Protein AF-A0A931T1Q5-F1 (afdb_monomer)

Sequence (293 aa):
MGKSSLALVLEALCGKGAAGKRIPAEIFAADTSVQEAFLDAYVAGDGHEYAGGKLSVTTVSHDLAYGVALLILRLGHLPSIYVTSVGAEGEIQGRAVRRHPEQFSVVWYRDLRSWQKFREVENHFLIPVKSVASEPFEGDVYNLEVEEEHSFVAGFCAVKNCQNALTSQALRDPAMGVPPQQIGPHEIVNLALHNRARVLTSTYNEPLITSEWAVEVFKEGRARGLVCSYVSNGNATAEVLDYIRPYVDLYKVDLKSFDDKHYRQLGGVLKAILEGIRMIHARGFWLEVVTLV

Radius of gyration: 29.28 Å; Cα contacts (8 Å, |Δi|>4): 396; chains: 1; bounding box: 70×50×85 Å

Secondary structure (DSSP, 8-state):
--HHHHHHHHHHHH-STTTT----HHHHHS-HHHHHHHHHHHHHHHEEEETTTEEEEEES-HHHHHHHHHHHHHTT---EEEEEE--SEEEETTEEEE--SEEEEEEEESS--SS-SSEEETTEEE------------S-------SSS-EEEETTEEEE--TTHHHHHTTT-TTSSPPPPP--HHHHHHHHHHTT--EEEE-SS-GGGGHHHHHHHHHHHHHTT-EEEEEE-S---HHHHHHHTTT--EEEEEE--S-HHHHHHTT--HHHHHHHHHHHHHTT-EEEEEE--

Nearest PDB structures (foldseek):
  3can-assembly1_A-2  TM=8.680E-01  e=3.180E-03  Phocaeicola vulgatus ATCC 8482
  3tyd-assembly2_B-3  TM=4.368E-01  e=1.189E-01  Bacillus anthracis str. A2012
  5ud0-assembly1_B  TM=4.160E-01  e=1.708E-01  Helicobacter pylori 26695
  2vws-assembly1_A  TM=5.257E-01  e=1.110E+00  Escherichia coli K-12
  3qz6-assembly1_A  TM=5.035E-01  e=1.413E+00  Desulfitobacterium hafniense DCB-2

Solvent-accessible surface area (backbone atoms only — not comparable to full-atom values): 17343 Å² total; per-residue (Å²): 133,57,78,69,55,55,51,52,51,46,37,71,51,28,35,58,68,72,57,48,26,35,65,39,71,64,49,75,72,44,57,68,72,56,40,49,52,50,52,52,53,47,38,75,73,60,34,49,77,46,93,89,52,34,39,35,38,66,41,53,10,63,56,30,46,54,39,50,39,53,52,38,44,76,72,75,32,73,58,46,80,44,81,42,83,64,43,51,58,49,72,58,96,90,37,85,42,81,47,68,39,47,38,36,36,39,35,37,46,87,62,89,63,98,75,66,86,53,44,81,47,101,95,49,75,52,68,72,82,87,75,88,87,86,77,95,83,89,79,93,84,88,82,63,89,52,82,94,79,39,54,48,74,56,95,89,36,84,42,70,42,70,89,54,48,45,76,74,27,32,90,78,35,92,88,36,61,70,70,89,73,92,76,53,44,70,53,55,42,48,52,35,57,74,71,66,53,61,67,49,72,43,53,82,65,68,34,74,83,49,43,72,61,50,47,54,32,27,55,58,26,43,78,72,72,35,44,24,31,40,39,31,64,27,81,56,55,71,67,61,52,62,68,45,48,91,51,41,51,38,36,36,28,50,48,76,63,95,45,51,72,62,30,45,76,75,75,45,53,46,69,52,26,57,48,20,50,50,56,46,50,75,68,66,39,51,69,45,79,49,68,77,122

pLDDT: mean 90.57, std 8.8, range [54.31, 98.31]

Mean predicted aligned error: 11.01 Å

Structure (mmCIF, N/CA/C/O backbone):
data_AF-A0A931T1Q5-F1
#
_entry.id   AF-A0A931T1Q5-F1
#
loop_
_atom_site.group_PDB
_atom_site.id
_atom_site.type_symbol
_atom_site.label_atom_id
_atom_site.label_alt_id
_atom_site.label_comp_id
_atom_site.label_asym_id
_atom_site.label_entity_id
_atom_site.label_seq_id
_atom_site.pdbx_PDB_ins_code
_atom_site.Cartn_x
_atom_site.Cartn_y
_atom_site.Cartn_z
_atom_site.occupancy
_atom_site.B_iso_or_equiv
_atom_site.auth_seq_id
_atom_site.auth_comp_id
_atom_site.auth_asym_id
_atom_site.auth_atom_id
_atom_site.pdbx_PDB_model_num
ATOM 1 N N . MET A 1 1 ? 4.369 10.840 -48.350 1.00 54.50 1 MET A N 1
ATOM 2 C CA . MET A 1 1 ? 5.191 11.207 -47.175 1.00 54.50 1 MET A CA 1
ATOM 3 C C . MET A 1 1 ? 6.660 11.086 -47.556 1.00 54.50 1 MET A C 1
ATOM 5 O O . MET A 1 1 ? 7.036 10.049 -48.084 1.00 54.50 1 MET A O 1
ATOM 9 N N . GLY A 1 2 ? 7.473 12.132 -47.376 1.00 67.12 2 GLY A N 1
ATOM 10 C CA . GLY A 1 2 ? 8.922 12.039 -47.613 1.00 67.12 2 GLY A CA 1
ATOM 11 C C . GLY A 1 2 ? 9.627 11.289 -46.475 1.00 67.12 2 GLY A C 1
ATOM 12 O O . GLY A 1 2 ? 9.092 11.221 -45.370 1.00 67.12 2 GLY A O 1
ATOM 13 N N . LYS A 1 3 ? 10.837 10.759 -46.717 1.00 64.31 3 LYS A N 1
ATOM 14 C CA . LYS A 1 3 ? 11.654 10.054 -45.700 1.00 64.31 3 LYS A CA 1
ATOM 15 C C . LYS A 1 3 ? 11.838 10.876 -44.410 1.00 64.31 3 LYS A C 1
ATOM 17 O O . LYS A 1 3 ? 11.853 10.313 -43.321 1.00 64.31 3 LYS A O 1
ATOM 22 N N . SER A 1 4 ? 11.890 12.203 -44.528 1.00 74.81 4 SER A N 1
ATOM 23 C CA . SER A 1 4 ? 12.006 13.135 -43.401 1.00 74.81 4 SER A CA 1
ATOM 24 C C . SER A 1 4 ? 10.754 13.184 -42.517 1.00 74.81 4 SER A C 1
ATOM 26 O O . SER A 1 4 ? 10.871 13.355 -41.311 1.00 74.81 4 SER A O 1
ATOM 28 N N . SER A 1 5 ? 9.556 12.992 -43.080 1.00 84.12 5 SER A N 1
ATOM 29 C CA . SER A 1 5 ? 8.302 13.036 -42.314 1.00 84.12 5 SER A CA 1
ATOM 30 C C . SER A 1 5 ? 8.130 11.801 -41.428 1.00 84.12 5 SER A C 1
ATOM 32 O O . SER A 1 5 ? 7.698 11.931 -40.290 1.00 84.12 5 SER A O 1
ATOM 34 N N . LEU A 1 6 ? 8.511 10.614 -41.918 1.00 88.38 6 LEU A N 1
ATOM 35 C CA . LEU A 1 6 ? 8.449 9.382 -41.123 1.00 88.38 6 LEU A CA 1
ATOM 36 C C . LEU A 1 6 ? 9.442 9.413 -39.956 1.00 88.38 6 LEU A C 1
ATOM 38 O O . LEU A 1 6 ? 9.095 9.014 -38.850 1.00 88.38 6 LEU A O 1
ATOM 42 N N . ALA A 1 7 ? 10.656 9.923 -40.185 1.00 89.19 7 ALA A N 1
ATOM 43 C CA . ALA A 1 7 ? 11.653 10.068 -39.128 1.00 89.19 7 ALA A CA 1
ATOM 44 C C . ALA A 1 7 ? 11.156 10.977 -37.991 1.00 89.19 7 ALA A C 1
ATOM 46 O O . ALA A 1 7 ? 11.315 10.624 -36.829 1.00 89.19 7 ALA A O 1
ATOM 47 N N . LEU A 1 8 ? 10.498 12.095 -38.322 1.00 93.00 8 LEU A N 1
ATOM 48 C CA . LEU A 1 8 ? 9.914 13.001 -37.326 1.00 93.00 8 LEU A CA 1
ATOM 49 C C . LEU A 1 8 ? 8.784 12.342 -36.530 1.00 93.00 8 LEU A C 1
ATOM 51 O O . LEU A 1 8 ? 8.716 12.518 -35.319 1.00 93.00 8 LEU A O 1
ATOM 55 N N . VAL A 1 9 ? 7.928 11.558 -37.190 1.00 93.94 9 VAL A N 1
ATOM 56 C CA . VAL A 1 9 ? 6.859 10.808 -36.512 1.00 93.94 9 VAL A CA 1
ATOM 57 C C . VAL A 1 9 ? 7.447 9.768 -35.558 1.00 93.94 9 VAL A C 1
ATOM 59 O O . VAL A 1 9 ? 7.044 9.706 -34.401 1.00 93.94 9 VAL A O 1
ATOM 62 N N . LEU A 1 10 ? 8.431 8.982 -36.001 1.00 93.38 10 LEU A N 1
ATOM 63 C CA . LEU A 1 10 ? 9.073 7.978 -35.149 1.00 93.38 10 LEU A CA 1
ATOM 64 C C . LEU A 1 10 ? 9.844 8.613 -33.989 1.00 93.38 10 LEU A C 1
ATOM 66 O O . LEU A 1 10 ? 9.793 8.097 -32.880 1.00 93.38 10 LEU A O 1
ATOM 70 N N . GLU A 1 11 ? 10.525 9.736 -34.212 1.00 94.69 11 GLU A N 1
ATOM 71 C CA . GLU A 1 11 ? 11.193 10.476 -33.138 1.00 94.69 11 GLU A CA 1
ATOM 72 C C . GLU A 1 11 ? 10.176 11.011 -32.119 1.00 94.69 11 GLU A C 1
ATOM 74 O O . GLU A 1 11 ? 10.385 10.889 -30.911 1.00 94.69 11 GLU A O 1
ATOM 79 N N . ALA A 1 12 ? 9.045 11.542 -32.592 1.00 94.94 12 ALA A N 1
ATOM 80 C CA . ALA A 1 12 ? 7.982 12.048 -31.732 1.00 94.94 12 ALA A CA 1
ATOM 81 C C . ALA A 1 12 ? 7.317 10.940 -30.905 1.00 94.94 12 ALA A C 1
ATOM 83 O O . ALA A 1 12 ? 7.058 11.159 -29.727 1.00 94.94 12 ALA A O 1
ATOM 84 N N . LEU A 1 13 ? 7.075 9.760 -31.482 1.00 95.75 13 LEU A N 1
ATOM 85 C CA . LEU A 1 13 ? 6.384 8.651 -30.812 1.00 95.75 13 LEU A CA 1
ATOM 86 C C . LEU A 1 13 ? 7.326 7.799 -29.956 1.00 95.75 13 LEU A C 1
ATOM 88 O O . LEU A 1 13 ? 7.052 7.533 -28.787 1.00 95.75 13 LEU A O 1
ATOM 92 N N . CYS A 1 14 ? 8.451 7.390 -30.535 1.00 96.50 14 CYS A N 1
ATOM 93 C CA . CYS A 1 14 ? 9.361 6.408 -29.953 1.00 96.50 14 CYS A CA 1
ATOM 94 C C . CYS A 1 14 ? 10.564 7.050 -29.262 1.00 96.50 14 CYS A C 1
ATOM 96 O O . CYS A 1 14 ? 11.299 6.343 -28.583 1.00 96.50 14 CYS A O 1
ATOM 98 N N . GLY A 1 15 ? 10.790 8.356 -29.426 1.00 96.19 15 GLY A N 1
ATOM 99 C CA . GLY A 1 15 ? 11.931 9.071 -28.858 1.00 96.19 15 GLY A CA 1
ATOM 100 C C . GLY A 1 15 ? 13.203 9.018 -29.705 1.00 96.19 15 GLY A C 1
ATOM 101 O O . GLY A 1 15 ? 13.247 8.436 -30.791 1.00 96.19 15 GLY A O 1
ATOM 102 N N . LYS A 1 16 ? 14.260 9.667 -29.201 1.00 94.25 16 LYS A N 1
ATOM 103 C CA . LYS A 1 16 ? 15.534 9.868 -29.908 1.00 94.25 16 LYS A CA 1
ATOM 104 C C . LYS A 1 16 ? 16.705 9.270 -29.132 1.00 94.25 16 LYS A C 1
ATOM 106 O O . LYS A 1 16 ? 16.816 9.450 -27.922 1.00 94.25 16 LYS A O 1
ATOM 111 N N . GLY A 1 17 ? 17.636 8.639 -29.850 1.00 93.56 17 GLY A N 1
ATOM 112 C CA . GLY A 1 17 ? 18.830 8.022 -29.260 1.00 93.56 17 GLY A CA 1
ATOM 113 C C . GLY A 1 17 ? 18.504 6.773 -28.435 1.00 93.56 17 GLY A C 1
ATOM 114 O O . GLY A 1 17 ? 17.352 6.505 -28.129 1.00 93.56 17 GLY A O 1
ATOM 115 N N . ALA A 1 18 ? 19.512 5.972 -28.085 1.00 92.69 18 ALA A N 1
ATOM 116 C CA . ALA A 1 18 ? 19.272 4.682 -27.429 1.00 92.69 18 ALA A CA 1
ATOM 117 C C . ALA A 1 18 ? 18.625 4.816 -26.036 1.00 92.69 18 ALA A C 1
ATOM 119 O O . ALA A 1 18 ? 17.719 4.052 -25.723 1.00 92.69 18 ALA A O 1
ATOM 120 N N . ALA A 1 19 ? 19.054 5.800 -25.236 1.00 94.56 19 ALA A N 1
ATOM 121 C CA . ALA A 1 19 ? 18.549 6.027 -23.879 1.00 94.56 19 ALA A CA 1
ATOM 122 C C . ALA A 1 19 ? 17.186 6.741 -23.834 1.00 94.56 19 ALA A C 1
ATOM 124 O O . ALA A 1 19 ? 16.478 6.619 -22.846 1.00 94.56 19 ALA A O 1
ATOM 125 N N . GLY A 1 20 ? 16.805 7.456 -24.899 1.00 96.00 20 GLY A N 1
ATOM 126 C CA . GLY A 1 20 ? 15.527 8.174 -24.981 1.00 96.00 20 GLY A CA 1
ATOM 127 C C . GLY A 1 20 ? 14.412 7.399 -25.686 1.00 96.00 20 GLY A C 1
ATOM 128 O O . GLY A 1 20 ? 13.343 7.961 -25.919 1.00 96.00 20 GLY A O 1
ATOM 129 N N . LYS A 1 21 ? 14.661 6.142 -26.084 1.00 97.19 21 LYS A N 1
ATOM 130 C CA . LYS A 1 21 ? 13.648 5.293 -26.724 1.00 97.19 21 LYS A CA 1
ATOM 131 C C . LYS A 1 21 ? 12.532 4.927 -25.746 1.00 97.19 21 LYS A C 1
ATOM 133 O O . LYS A 1 21 ? 12.808 4.720 -24.572 1.00 97.19 21 LYS A O 1
ATOM 138 N N . ARG A 1 22 ? 11.309 4.742 -26.231 1.00 98.06 22 ARG A N 1
ATOM 139 C CA . ARG A 1 22 ? 10.161 4.252 -25.450 1.00 98.06 22 ARG A CA 1
ATOM 140 C C . ARG A 1 22 ? 9.148 3.538 -26.339 1.00 98.06 22 ARG A C 1
ATOM 142 O O . ARG A 1 22 ? 9.180 3.701 -27.560 1.00 98.06 22 ARG A O 1
ATOM 149 N N . ILE A 1 23 ? 8.240 2.780 -25.726 1.00 97.56 23 ILE A N 1
ATOM 150 C CA . ILE A 1 23 ? 7.041 2.293 -26.420 1.00 97.56 23 ILE A CA 1
ATOM 151 C C . ILE A 1 23 ? 6.038 3.456 -26.535 1.00 97.56 23 ILE A C 1
ATOM 153 O O . ILE A 1 23 ? 5.775 4.108 -25.522 1.00 97.56 23 ILE A O 1
ATOM 157 N N . PRO A 1 24 ? 5.478 3.735 -27.726 1.00 97.00 24 PRO A N 1
ATOM 158 C CA . PRO A 1 24 ? 4.437 4.749 -27.888 1.00 97.00 24 PRO A CA 1
ATOM 159 C C . PRO A 1 24 ? 3.175 4.429 -27.074 1.00 97.00 24 PRO A C 1
ATOM 161 O O . PRO A 1 24 ? 2.767 3.269 -26.985 1.00 97.00 24 PRO A O 1
ATOM 164 N N . ALA A 1 25 ? 2.517 5.453 -26.526 1.00 95.62 25 ALA A N 1
ATOM 165 C CA . ALA A 1 25 ? 1.286 5.293 -25.743 1.00 95.62 25 ALA A CA 1
ATOM 166 C C . ALA A 1 25 ? 0.166 4.618 -26.559 1.00 95.62 25 ALA A C 1
ATOM 168 O O . ALA A 1 25 ? -0.624 3.834 -26.035 1.00 95.62 25 ALA A O 1
ATOM 169 N N . GLU A 1 26 ? 0.150 4.874 -27.864 1.00 95.94 26 GLU A N 1
ATOM 170 C CA . GLU A 1 26 ? -0.790 4.333 -28.837 1.00 95.94 26 GLU A CA 1
ATOM 171 C C . GLU A 1 26 ? -0.702 2.809 -28.949 1.00 95.94 26 GLU A C 1
ATOM 173 O O . GLU A 1 26 ? -1.719 2.167 -29.188 1.00 95.94 26 GLU A O 1
ATOM 178 N N . ILE A 1 27 ? 0.476 2.211 -28.725 1.00 97.75 27 ILE A N 1
ATOM 179 C CA . ILE A 1 27 ? 0.622 0.748 -28.708 1.00 97.75 27 ILE A CA 1
ATOM 180 C C . ILE A 1 27 ? -0.125 0.162 -27.514 1.00 97.75 27 ILE A C 1
ATOM 182 O O . ILE A 1 27 ? -0.833 -0.826 -27.666 1.00 97.75 27 ILE A O 1
ATOM 186 N N . PHE A 1 28 ? -0.046 0.799 -26.344 1.00 95.44 28 PHE A N 1
ATOM 187 C CA . PHE A 1 28 ? -0.840 0.376 -25.194 1.00 95.44 28 PHE A CA 1
ATOM 188 C C . PHE A 1 28 ? -2.339 0.622 -25.425 1.00 95.44 28 PHE A C 1
ATOM 190 O O . PHE A 1 28 ? -3.167 -0.110 -24.903 1.00 95.44 28 PHE A O 1
ATOM 197 N N . ALA A 1 29 ? -2.743 1.629 -26.190 1.00 95.38 29 ALA A N 1
ATOM 198 C CA . ALA A 1 29 ? -4.162 1.832 -26.492 1.00 95.38 29 ALA A CA 1
ATOM 199 C C . ALA A 1 29 ? -4.707 0.861 -27.559 1.00 95.38 29 ALA A C 1
ATOM 201 O O . ALA A 1 29 ? -5.922 0.721 -27.678 1.00 95.38 29 ALA A O 1
ATOM 202 N N . ALA A 1 30 ? -3.833 0.213 -28.333 1.00 96.81 30 ALA A N 1
ATOM 203 C CA . ALA A 1 30 ? -4.219 -0.646 -29.444 1.00 96.81 30 ALA A CA 1
ATOM 204 C C . ALA A 1 30 ? -4.746 -2.018 -28.993 1.00 96.81 30 ALA A C 1
ATOM 206 O O . ALA A 1 30 ? -4.514 -2.453 -27.864 1.00 96.81 30 ALA A O 1
ATOM 207 N N . ASP A 1 31 ? -5.414 -2.717 -29.911 1.00 97.19 31 ASP A N 1
ATOM 208 C CA . ASP A 1 31 ? -5.891 -4.084 -29.698 1.00 97.19 31 ASP A CA 1
ATOM 209 C C . ASP A 1 31 ? -4.740 -5.068 -29.444 1.00 97.19 31 ASP A C 1
ATOM 211 O O . ASP A 1 31 ? -3.611 -4.875 -29.910 1.00 97.19 31 ASP A O 1
ATOM 215 N N . THR A 1 32 ? -5.047 -6.171 -28.756 1.00 96.38 32 THR A N 1
ATOM 216 C CA . THR A 1 32 ? -4.080 -7.216 -28.382 1.00 96.38 32 THR A CA 1
ATOM 217 C C . THR A 1 32 ? -3.238 -7.691 -29.567 1.00 96.38 32 THR A C 1
ATOM 219 O O . THR A 1 32 ? -2.023 -7.785 -29.444 1.00 96.38 32 THR A O 1
ATOM 222 N N . SER A 1 33 ? -3.829 -7.877 -30.752 1.00 97.50 33 SER A N 1
ATOM 223 C CA . SER A 1 33 ? -3.085 -8.321 -31.940 1.00 97.50 33 SER A CA 1
ATOM 224 C C . SER A 1 33 ? -2.018 -7.322 -32.405 1.00 97.50 33 SER A C 1
ATOM 226 O O . SER A 1 33 ? -0.991 -7.710 -32.956 1.00 97.50 33 SER A O 1
ATOM 228 N N . VAL A 1 34 ? -2.249 -6.019 -32.206 1.00 97.94 34 VAL A N 1
ATOM 229 C CA . VAL A 1 34 ? -1.268 -4.971 -32.534 1.00 97.94 34 VAL A CA 1
ATOM 230 C C . VAL A 1 34 ? -0.163 -4.940 -31.483 1.00 97.94 34 VAL A C 1
ATOM 232 O O . VAL A 1 34 ? 1.008 -4.787 -31.830 1.00 97.94 34 VAL A O 1
ATOM 235 N N . GLN A 1 35 ? -0.523 -5.122 -30.211 1.00 97.81 35 GLN A N 1
ATOM 236 C CA . GLN A 1 35 ? 0.428 -5.234 -29.106 1.00 97.81 35 GLN A CA 1
ATOM 237 C C . GLN A 1 35 ? 1.370 -6.434 -29.290 1.00 97.81 35 GLN A C 1
ATOM 239 O O . GLN A 1 35 ? 2.587 -6.277 -29.182 1.00 97.81 35 GLN A O 1
ATOM 244 N N . GLU A 1 36 ? 0.824 -7.600 -29.640 1.00 96.56 36 GLU A N 1
ATOM 245 C CA . GLU A 1 36 ? 1.581 -8.817 -29.956 1.00 96.56 36 GLU A CA 1
ATOM 246 C C . GLU A 1 36 ? 2.510 -8.600 -31.149 1.00 96.56 36 GLU A C 1
ATOM 248 O O . GLU A 1 36 ? 3.713 -8.832 -31.041 1.00 96.56 36 GLU A O 1
ATOM 253 N N . ALA A 1 37 ? 1.987 -8.071 -32.261 1.00 97.75 37 ALA A N 1
ATOM 254 C CA . ALA A 1 37 ? 2.786 -7.808 -33.455 1.00 97.75 37 ALA A CA 1
ATOM 255 C C . ALA A 1 37 ? 3.931 -6.818 -33.185 1.00 97.75 37 ALA A C 1
ATOM 257 O O . ALA A 1 37 ? 5.035 -6.987 -33.707 1.00 97.75 37 ALA A O 1
ATOM 258 N N . PHE A 1 38 ? 3.692 -5.793 -32.360 1.00 97.50 38 PHE A N 1
ATOM 259 C CA . PHE A 1 38 ? 4.730 -4.852 -31.945 1.00 97.50 38 PHE A CA 1
ATOM 260 C C . PHE A 1 38 ? 5.815 -5.545 -31.114 1.00 97.50 38 PHE A C 1
ATOM 262 O O . PHE A 1 38 ? 7.004 -5.361 -31.387 1.00 97.50 38 PHE A O 1
ATOM 269 N N . LEU A 1 39 ? 5.422 -6.347 -30.119 1.00 96.19 39 LEU A N 1
ATOM 270 C CA . LEU A 1 39 ? 6.363 -7.067 -29.264 1.00 96.19 39 LEU A CA 1
ATOM 271 C C . LEU A 1 39 ? 7.183 -8.085 -30.068 1.00 96.19 39 LEU A C 1
ATOM 273 O O . LEU A 1 39 ? 8.404 -8.119 -29.928 1.00 96.19 39 LEU A O 1
ATOM 277 N N . ASP A 1 40 ? 6.544 -8.853 -30.950 1.00 95.31 40 ASP A N 1
ATOM 278 C CA . ASP A 1 40 ? 7.207 -9.827 -31.822 1.00 95.31 40 ASP A CA 1
ATOM 279 C C . ASP A 1 40 ? 8.198 -9.151 -32.775 1.00 95.31 40 ASP A C 1
ATOM 281 O O . ASP A 1 40 ? 9.329 -9.615 -32.927 1.00 95.31 40 ASP A O 1
ATOM 285 N N . ALA A 1 41 ? 7.822 -8.015 -33.372 1.00 96.31 41 ALA A N 1
ATOM 286 C CA . ALA A 1 41 ? 8.726 -7.239 -34.217 1.00 96.31 41 ALA A CA 1
ATOM 287 C C . ALA A 1 41 ? 9.921 -6.686 -33.424 1.00 96.31 41 ALA A C 1
ATOM 289 O O . ALA A 1 41 ? 11.049 -6.682 -33.925 1.00 96.31 41 ALA A O 1
ATOM 290 N N . TYR A 1 42 ? 9.699 -6.244 -32.182 1.00 95.75 42 TYR A N 1
ATOM 291 C CA . TYR A 1 42 ? 10.775 -5.773 -31.316 1.00 95.75 42 TYR A CA 1
ATOM 292 C C . TYR A 1 42 ? 11.737 -6.908 -30.935 1.00 95.75 42 TYR A C 1
ATOM 294 O O . TYR A 1 42 ? 12.953 -6.743 -31.046 1.00 95.75 42 TYR A O 1
ATOM 302 N N . VAL A 1 43 ? 11.208 -8.082 -30.580 1.00 95.25 43 VAL A N 1
ATOM 303 C CA . VAL A 1 43 ? 11.999 -9.291 -30.300 1.00 95.25 43 VAL A CA 1
ATOM 304 C C . VAL A 1 43 ? 12.782 -9.746 -31.529 1.00 95.25 43 VAL A C 1
ATOM 306 O O . VAL A 1 43 ? 13.958 -10.071 -31.408 1.00 95.25 43 VAL A O 1
ATOM 309 N N . ALA A 1 44 ? 12.176 -9.736 -32.716 1.00 95.31 44 ALA A N 1
ATOM 310 C CA . ALA A 1 44 ? 12.860 -10.113 -33.952 1.00 95.31 44 ALA A CA 1
ATOM 311 C C . ALA A 1 44 ? 14.011 -9.156 -34.311 1.00 95.31 44 ALA A C 1
ATOM 313 O O . ALA A 1 44 ? 14.975 -9.565 -34.957 1.00 95.31 44 ALA A O 1
ATOM 314 N N . GLY A 1 45 ? 13.906 -7.883 -33.915 1.00 93.88 45 GLY A N 1
ATOM 315 C CA . GLY A 1 45 ? 14.920 -6.867 -34.188 1.00 93.88 45 GLY A CA 1
ATOM 316 C C . GLY A 1 45 ? 16.070 -6.829 -33.180 1.00 93.88 45 GLY A C 1
ATOM 317 O O . GLY A 1 45 ? 17.223 -6.717 -33.589 1.00 93.88 45 GLY A O 1
ATOM 318 N N . ASP A 1 46 ? 15.760 -6.880 -31.883 1.00 88.81 46 ASP A N 1
ATOM 319 C CA . ASP A 1 46 ? 16.705 -6.572 -30.788 1.00 88.81 46 ASP A CA 1
ATOM 320 C C . ASP A 1 46 ? 16.676 -7.619 -29.657 1.00 88.81 46 ASP A C 1
ATOM 322 O O . ASP A 1 46 ? 17.337 -7.482 -28.624 1.00 88.81 46 ASP A O 1
ATOM 326 N N . GLY A 1 47 ? 15.860 -8.661 -29.824 1.00 92.69 47 GLY A N 1
ATOM 327 C CA . GLY A 1 47 ? 15.688 -9.734 -28.864 1.00 92.69 47 GLY A CA 1
ATOM 328 C C . GLY A 1 47 ? 16.531 -10.966 -29.160 1.00 92.69 47 GLY A C 1
ATOM 329 O O . GLY A 1 47 ? 17.124 -11.144 -30.223 1.00 92.69 47 GLY A O 1
ATOM 330 N N . HIS A 1 48 ? 16.566 -11.849 -28.174 1.00 94.56 48 HIS A N 1
ATOM 331 C CA . HIS A 1 48 ? 17.181 -13.158 -28.263 1.00 94.56 48 HIS A CA 1
ATOM 332 C C . HIS A 1 48 ? 16.251 -14.203 -27.656 1.00 94.56 48 HIS A C 1
ATOM 334 O O . HIS A 1 48 ? 15.746 -14.033 -26.543 1.00 94.56 48 HIS A O 1
ATOM 340 N N . GLU A 1 49 ? 16.053 -15.294 -28.388 1.00 92.88 49 GLU A N 1
ATOM 341 C CA . GLU A 1 49 ? 15.322 -16.463 -27.923 1.00 92.88 49 GLU A CA 1
ATOM 342 C C . GLU A 1 49 ? 16.312 -17.567 -27.549 1.00 92.88 49 GLU A C 1
ATOM 344 O O . GLU A 1 49 ? 17.088 -18.041 -28.380 1.00 92.88 49 GLU A O 1
ATOM 349 N N . TYR A 1 50 ? 16.298 -17.973 -26.281 1.00 90.44 50 TYR A N 1
ATOM 350 C CA . TYR A 1 50 ? 17.119 -19.078 -25.798 1.00 90.44 50 TYR A CA 1
ATOM 351 C C . TYR A 1 50 ? 16.383 -20.412 -25.934 1.00 90.44 50 TYR A C 1
ATOM 353 O O . TYR A 1 50 ? 15.153 -20.486 -25.891 1.00 90.44 50 TYR A O 1
ATOM 361 N N . ALA A 1 51 ? 17.160 -21.498 -25.934 1.00 83.38 51 ALA A N 1
ATOM 362 C CA . ALA A 1 51 ? 16.630 -22.847 -25.784 1.00 83.38 51 ALA A CA 1
ATOM 363 C C . ALA A 1 51 ? 15.691 -22.953 -24.560 1.00 83.38 51 ALA A C 1
ATOM 365 O O . ALA A 1 51 ? 16.025 -22.528 -23.448 1.00 83.38 51 ALA A O 1
ATOM 366 N N . GLY A 1 52 ? 14.503 -23.528 -24.769 1.00 80.69 52 GLY A N 1
ATOM 367 C CA . GLY A 1 52 ? 13.468 -23.651 -23.737 1.00 80.69 52 GLY A CA 1
ATOM 368 C C . GLY A 1 52 ? 12.560 -22.424 -23.585 1.00 80.69 52 GLY A C 1
ATOM 369 O O . GLY A 1 52 ? 12.096 -22.170 -22.468 1.00 80.69 52 GLY A O 1
ATOM 370 N N . GLY A 1 53 ? 12.357 -21.661 -24.668 1.00 87.00 53 GLY A N 1
ATOM 371 C CA . GLY A 1 53 ? 11.292 -20.655 -24.812 1.00 87.00 53 GLY A CA 1
ATOM 372 C C . GLY A 1 53 ? 11.494 -19.362 -24.018 1.00 87.00 53 GLY A C 1
ATOM 373 O O . GLY A 1 53 ? 10.534 -18.630 -23.777 1.00 87.00 53 GLY A O 1
ATOM 374 N N . LYS A 1 54 ? 12.721 -19.101 -23.548 1.00 91.00 54 LYS A N 1
ATOM 375 C CA . LYS A 1 54 ? 13.060 -17.856 -22.845 1.00 91.00 54 LYS A CA 1
ATOM 376 C C . LYS A 1 54 ? 13.301 -16.763 -23.875 1.00 91.00 54 LYS A C 1
ATOM 378 O O . LYS A 1 54 ? 14.174 -16.924 -24.723 1.00 91.00 54 LYS A O 1
ATOM 383 N N . LEU A 1 55 ? 12.629 -15.635 -23.725 1.00 95.12 55 LEU A N 1
ATOM 384 C CA . LEU A 1 55 ? 12.869 -14.434 -24.514 1.00 95.12 55 LEU A CA 1
ATOM 385 C C . LEU A 1 55 ? 13.622 -13.408 -23.670 1.00 95.12 55 LEU A C 1
ATOM 387 O O . LEU A 1 55 ? 13.412 -13.307 -22.457 1.00 95.12 55 LEU A O 1
ATOM 391 N N . SER A 1 56 ? 14.520 -12.661 -24.303 1.00 96.25 56 SER A N 1
ATOM 392 C CA . SER A 1 56 ? 15.165 -11.503 -23.694 1.00 96.25 56 SER A CA 1
ATOM 393 C C . SER A 1 56 ? 15.338 -10.372 -24.684 1.00 96.25 56 SER A C 1
ATOM 395 O O . SER A 1 56 ? 15.719 -10.621 -25.822 1.00 96.25 56 SER A O 1
ATOM 397 N N . VAL A 1 57 ? 15.176 -9.143 -24.218 1.00 97.56 57 VAL A N 1
ATOM 398 C CA . VAL A 1 57 ? 15.565 -7.923 -24.935 1.00 97.56 57 VAL A CA 1
ATOM 399 C C . VAL A 1 57 ? 16.436 -7.075 -24.024 1.00 97.56 57 VAL A C 1
ATOM 401 O O . VAL A 1 57 ? 16.285 -7.112 -22.797 1.00 97.56 57 VAL A O 1
ATOM 404 N N . THR A 1 58 ? 17.333 -6.297 -24.619 1.00 96.44 58 THR A N 1
ATOM 405 C CA . THR A 1 58 ? 18.294 -5.492 -23.870 1.00 96.44 58 THR A CA 1
ATOM 406 C C . THR A 1 58 ? 18.264 -4.053 -24.350 1.00 96.44 58 THR A C 1
ATOM 408 O O . THR A 1 58 ? 18.287 -3.785 -25.544 1.00 96.44 58 THR A O 1
ATOM 411 N N . THR A 1 59 ? 18.244 -3.103 -23.423 1.00 96.62 59 THR A N 1
ATOM 412 C CA . THR A 1 59 ? 18.220 -1.673 -23.743 1.00 96.62 59 THR A CA 1
ATOM 413 C C . THR A 1 59 ? 18.959 -0.866 -22.685 1.00 96.62 59 THR A C 1
ATOM 415 O O . THR A 1 59 ? 19.208 -1.335 -21.580 1.00 96.62 59 THR A O 1
ATOM 418 N N . VAL A 1 60 ? 19.326 0.366 -23.021 1.00 95.81 60 VAL A N 1
ATOM 419 C CA . VAL A 1 60 ? 19.844 1.355 -22.061 1.00 95.81 60 VAL A CA 1
ATOM 420 C C . VAL A 1 60 ? 18.789 2.397 -21.684 1.00 95.81 60 VAL A C 1
ATOM 422 O O . VAL A 1 60 ? 19.038 3.236 -20.829 1.00 95.81 60 VAL A O 1
ATOM 425 N N . SER A 1 61 ? 17.619 2.359 -22.329 1.00 96.94 61 SER A N 1
ATOM 426 C CA . SER A 1 61 ? 16.485 3.205 -21.971 1.00 96.94 61 SER A CA 1
ATOM 427 C C . SER A 1 61 ? 15.659 2.554 -20.867 1.00 96.94 61 SER A C 1
ATOM 429 O O . SER A 1 61 ? 15.112 1.462 -21.053 1.00 96.94 61 SER A O 1
ATOM 431 N N . HIS A 1 62 ? 15.517 3.277 -19.760 1.00 96.00 62 HIS A N 1
ATOM 432 C CA . HIS A 1 62 ? 14.596 2.944 -18.683 1.00 96.00 62 HIS A CA 1
ATOM 433 C C . HIS A 1 62 ? 13.150 2.834 -19.201 1.00 96.00 62 HIS A C 1
ATOM 435 O O . HIS A 1 62 ? 12.504 1.802 -19.023 1.00 96.00 62 HIS A O 1
ATOM 441 N N . ASP A 1 63 ? 12.666 3.849 -19.921 1.00 96.69 63 ASP A N 1
ATOM 442 C CA . ASP A 1 63 ? 11.277 3.912 -20.396 1.00 96.69 63 ASP A CA 1
ATOM 443 C C . ASP A 1 63 ? 10.950 2.797 -21.390 1.00 96.69 63 ASP A C 1
ATOM 445 O O . ASP A 1 63 ? 9.846 2.250 -21.379 1.00 96.69 63 ASP A O 1
ATOM 449 N N . LEU A 1 64 ? 11.914 2.410 -22.232 1.00 97.50 64 LEU A N 1
ATOM 450 C CA . LEU A 1 64 ? 11.731 1.268 -23.122 1.00 97.50 64 LEU A CA 1
ATOM 451 C C . LEU A 1 64 ? 11.681 -0.043 -22.333 1.00 97.50 64 LEU A C 1
ATOM 453 O O . LEU A 1 64 ? 10.810 -0.862 -22.602 1.00 97.50 64 LEU A O 1
ATOM 457 N N . ALA A 1 65 ? 12.575 -0.245 -21.361 1.00 97.25 65 ALA A N 1
ATOM 458 C CA . ALA A 1 65 ? 12.603 -1.472 -20.564 1.00 97.25 65 ALA A CA 1
ATOM 459 C C . ALA A 1 65 ? 11.292 -1.677 -19.790 1.00 97.25 65 ALA A C 1
ATOM 461 O O . ALA A 1 65 ? 10.678 -2.743 -19.869 1.00 97.25 65 ALA A O 1
ATOM 462 N N . TYR A 1 66 ? 10.836 -0.642 -19.084 1.00 96.88 66 TYR A N 1
ATOM 463 C CA . TYR A 1 66 ? 9.593 -0.692 -18.316 1.00 96.88 66 TYR A CA 1
ATOM 464 C C . TYR A 1 66 ? 8.360 -0.730 -19.221 1.00 96.88 66 TYR A C 1
ATOM 466 O O . TYR A 1 66 ? 7.413 -1.453 -18.918 1.00 96.88 66 TYR A O 1
ATOM 474 N N . GLY A 1 67 ? 8.382 -0.035 -20.362 1.00 96.88 67 GLY A N 1
ATOM 475 C CA . GLY A 1 67 ? 7.317 -0.121 -21.358 1.00 96.88 67 GLY A CA 1
ATOM 476 C C . GLY A 1 67 ? 7.164 -1.534 -21.921 1.00 96.88 67 GLY A C 1
ATOM 477 O O . GLY A 1 67 ? 6.052 -2.053 -21.984 1.00 96.88 67 GLY A O 1
ATOM 478 N N . VAL A 1 68 ? 8.274 -2.191 -22.274 1.00 97.12 68 VAL A N 1
ATOM 479 C CA . VAL A 1 68 ? 8.262 -3.584 -22.749 1.00 97.12 68 VAL A CA 1
ATOM 480 C C . VAL A 1 68 ? 7.747 -4.522 -21.661 1.00 97.12 68 VAL A C 1
ATOM 482 O O . VAL A 1 68 ? 6.882 -5.345 -21.942 1.00 97.12 68 VAL A O 1
ATOM 485 N N . ALA A 1 69 ? 8.208 -4.378 -20.416 1.00 96.56 69 ALA A N 1
ATOM 486 C CA . ALA A 1 69 ? 7.704 -5.179 -19.302 1.00 96.56 69 ALA A CA 1
ATOM 487 C C . ALA A 1 69 ? 6.190 -4.993 -19.085 1.00 96.56 69 ALA A C 1
ATOM 489 O O . ALA A 1 69 ? 5.471 -5.976 -18.923 1.00 96.56 69 ALA A O 1
ATOM 490 N N . LEU A 1 70 ? 5.687 -3.757 -19.152 1.00 95.62 70 LEU A N 1
ATOM 491 C CA . LEU A 1 70 ? 4.255 -3.477 -19.051 1.00 95.62 70 LEU A CA 1
ATOM 492 C C . LEU A 1 70 ? 3.460 -4.130 -20.189 1.00 95.62 70 LEU A C 1
ATOM 494 O O . LEU A 1 70 ? 2.391 -4.687 -19.951 1.00 95.62 70 LEU A O 1
ATOM 498 N N . LEU A 1 71 ? 3.984 -4.080 -21.417 1.00 96.00 71 LEU A N 1
ATOM 499 C CA . LEU A 1 71 ? 3.352 -4.708 -22.576 1.00 96.00 71 LEU A CA 1
ATOM 500 C C . LEU A 1 71 ? 3.292 -6.233 -22.412 1.00 96.00 71 LEU A C 1
ATOM 502 O O . LEU A 1 71 ? 2.248 -6.829 -22.639 1.00 96.00 71 LEU A O 1
ATOM 506 N N . ILE A 1 72 ? 4.379 -6.849 -21.939 1.00 95.25 72 ILE A N 1
ATOM 507 C CA . ILE A 1 72 ? 4.448 -8.288 -21.640 1.00 95.25 72 ILE A CA 1
ATOM 508 C C . ILE A 1 72 ? 3.410 -8.679 -20.575 1.00 95.25 72 ILE A C 1
ATOM 510 O O . ILE A 1 72 ? 2.681 -9.648 -20.776 1.00 95.25 72 ILE A O 1
ATOM 514 N N . LEU A 1 73 ? 3.293 -7.904 -19.487 1.00 92.69 73 LEU A N 1
ATOM 515 C CA . LEU A 1 73 ? 2.276 -8.120 -18.445 1.00 92.69 73 LEU A CA 1
ATOM 516 C C . LEU A 1 73 ? 0.858 -8.049 -19.001 1.00 92.69 73 LEU A C 1
ATOM 518 O O . LEU A 1 73 ? 0.023 -8.888 -18.676 1.00 92.69 73 LEU A O 1
ATOM 522 N N . ARG A 1 74 ? 0.587 -7.062 -19.857 1.00 92.00 74 ARG A N 1
ATOM 523 C CA . ARG A 1 74 ? -0.731 -6.878 -20.467 1.00 92.00 74 ARG A CA 1
ATOM 524 C C . ARG A 1 74 ? -1.115 -8.010 -21.417 1.00 92.00 74 ARG A C 1
ATOM 526 O O . ARG A 1 74 ? -2.295 -8.315 -21.545 1.00 92.00 74 ARG A O 1
ATOM 533 N N . LEU A 1 75 ? -0.121 -8.641 -22.037 1.00 92.75 75 LEU A N 1
ATOM 534 C CA . LEU A 1 75 ? -0.282 -9.839 -22.859 1.00 92.75 75 LEU A CA 1
ATOM 535 C C . LEU A 1 75 ? -0.350 -11.137 -22.028 1.00 92.75 75 LEU A C 1
ATOM 537 O O . LEU A 1 75 ? -0.344 -12.222 -22.597 1.00 92.75 75 LEU A O 1
ATOM 541 N N . GLY A 1 76 ? -0.422 -11.050 -20.694 1.00 90.31 76 GLY A N 1
ATOM 542 C CA . GLY A 1 76 ? -0.603 -12.209 -19.814 1.00 90.31 76 GLY A CA 1
ATOM 543 C C . GLY A 1 76 ? 0.684 -12.968 -19.489 1.00 90.31 76 GLY A C 1
ATOM 544 O O . GLY A 1 76 ? 0.634 -14.092 -18.999 1.00 90.31 76 GLY A O 1
ATOM 545 N N . HIS A 1 77 ? 1.854 -12.376 -19.731 1.00 91.31 77 HIS A N 1
ATOM 546 C CA . HIS A 1 77 ? 3.141 -12.994 -19.420 1.00 91.31 77 HIS A CA 1
ATOM 547 C C . HIS A 1 77 ? 3.836 -12.266 -18.267 1.00 91.31 77 HIS A C 1
ATOM 549 O O . HIS A 1 77 ? 3.753 -11.049 -18.143 1.00 91.31 77 HIS A O 1
ATOM 555 N N . LEU A 1 78 ? 4.588 -12.993 -17.436 1.00 92.12 78 LEU A N 1
ATOM 556 C CA . LEU A 1 78 ? 5.338 -12.387 -16.333 1.00 92.12 78 LEU A CA 1
ATOM 557 C C . LEU A 1 78 ? 6.766 -11.989 -16.773 1.00 92.12 78 LEU A C 1
ATOM 559 O O . LEU A 1 78 ? 7.600 -12.880 -16.984 1.00 92.12 78 LEU A O 1
ATOM 563 N N . PRO A 1 79 ? 7.097 -10.686 -16.878 1.00 94.19 79 PRO A N 1
ATOM 564 C CA . PRO A 1 79 ? 8.449 -10.229 -17.158 1.00 94.19 79 PRO A CA 1
ATOM 565 C C . PRO A 1 79 ? 9.326 -10.223 -15.901 1.00 94.19 79 PRO A C 1
ATOM 567 O O . PRO A 1 79 ? 8.872 -10.179 -14.760 1.00 94.19 79 PRO A O 1
ATOM 570 N N . SER A 1 80 ? 10.634 -10.198 -16.119 1.00 93.81 80 SER A N 1
ATOM 571 C CA . SER A 1 80 ? 11.653 -9.879 -15.124 1.00 93.81 80 SER A CA 1
ATOM 572 C C . SER A 1 80 ? 12.605 -8.847 -15.709 1.00 93.81 80 SER A C 1
ATOM 574 O O . SER A 1 80 ? 13.133 -9.051 -16.801 1.00 93.81 80 SER A O 1
ATOM 576 N N . ILE A 1 81 ? 12.834 -7.756 -14.979 1.00 95.50 81 ILE A N 1
ATOM 577 C CA . ILE A 1 81 ? 13.799 -6.720 -15.350 1.00 95.50 81 ILE A CA 1
ATOM 578 C C . ILE A 1 81 ? 15.066 -6.918 -14.519 1.00 95.50 81 ILE A C 1
ATOM 580 O O . ILE A 1 81 ? 15.008 -7.025 -13.294 1.00 95.50 81 ILE A O 1
ATOM 584 N N . TYR A 1 82 ? 16.212 -6.952 -15.189 1.00 95.62 82 TYR A N 1
ATOM 585 C CA . TYR A 1 82 ? 17.532 -6.969 -14.568 1.00 95.62 82 TYR A CA 1
ATOM 586 C C . TYR A 1 82 ? 18.280 -5.700 -14.954 1.00 95.62 82 TYR A C 1
ATOM 588 O O . TYR A 1 82 ? 18.402 -5.399 -16.141 1.00 95.62 82 TYR A O 1
ATOM 596 N N . VAL A 1 83 ? 18.801 -4.980 -13.962 1.00 95.62 83 VAL A N 1
ATOM 597 C CA . VAL A 1 83 ? 19.642 -3.797 -14.173 1.00 95.62 83 VAL A CA 1
ATOM 598 C C . VAL A 1 83 ? 21.090 -4.186 -13.911 1.00 95.62 83 VAL A C 1
ATOM 600 O O . VAL A 1 83 ? 21.413 -4.710 -12.847 1.00 95.62 83 VAL A O 1
ATOM 603 N N . THR A 1 84 ? 21.952 -3.967 -14.899 1.00 94.75 84 THR A N 1
ATOM 604 C CA . THR A 1 84 ? 23.390 -4.238 -14.806 1.00 94.75 84 THR A CA 1
ATOM 605 C C . THR A 1 84 ? 24.161 -2.937 -14.962 1.00 94.75 84 THR A C 1
ATOM 607 O O . THR A 1 84 ? 24.043 -2.261 -15.986 1.00 94.75 84 THR A O 1
ATOM 610 N N . SER A 1 85 ? 24.985 -2.600 -13.971 1.00 91.94 85 SER A N 1
ATOM 611 C CA . SER A 1 85 ? 25.943 -1.500 -14.077 1.00 91.94 85 SER A CA 1
ATOM 612 C C . SER A 1 85 ? 27.131 -1.942 -14.932 1.00 91.94 85 SER A C 1
ATOM 614 O O . SER A 1 85 ? 27.902 -2.818 -14.544 1.00 91.94 85 SER A O 1
ATOM 616 N N . VAL A 1 86 ? 27.278 -1.341 -16.110 1.00 87.19 86 VAL A N 1
ATOM 617 C CA 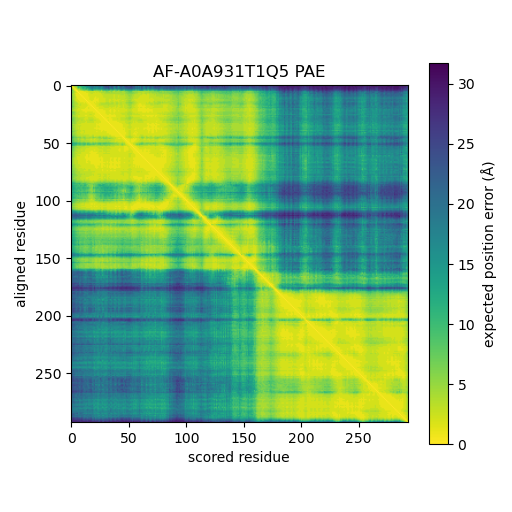. VAL A 1 86 ? 28.355 -1.630 -17.072 1.00 87.19 86 VAL A CA 1
ATOM 618 C C . VAL A 1 86 ? 29.430 -0.536 -17.096 1.00 87.19 86 VAL A C 1
ATOM 620 O O . VAL A 1 86 ? 30.496 -0.737 -17.675 1.00 87.19 86 VAL A O 1
ATOM 623 N N . GLY A 1 87 ? 29.196 0.608 -16.447 1.00 87.38 87 GLY A N 1
ATOM 624 C CA . GLY A 1 87 ? 30.134 1.737 -16.408 1.00 87.38 87 GLY A CA 1
ATOM 625 C C . GLY A 1 87 ? 30.154 2.554 -17.706 1.00 87.38 87 GLY A C 1
ATOM 626 O O . GLY A 1 87 ? 29.711 2.091 -18.753 1.00 87.38 87 GLY A O 1
ATOM 627 N N . ALA A 1 88 ? 30.645 3.795 -17.638 1.00 88.56 88 ALA A N 1
ATOM 628 C CA . ALA A 1 88 ? 30.531 4.775 -18.730 1.00 88.56 88 ALA A CA 1
ATOM 629 C C . ALA A 1 88 ? 31.532 4.572 -19.886 1.00 88.56 88 ALA A C 1
ATOM 631 O O . ALA A 1 88 ? 31.370 5.143 -20.968 1.00 88.56 88 ALA A O 1
ATOM 632 N N . GLU A 1 89 ? 32.553 3.748 -19.669 1.00 88.69 89 GLU A N 1
ATOM 633 C CA . GLU A 1 89 ? 33.604 3.443 -20.635 1.00 88.69 89 GLU A CA 1
ATOM 634 C C . GLU A 1 89 ? 33.660 1.938 -20.887 1.00 88.69 89 GLU A C 1
ATOM 636 O O . GLU A 1 89 ? 33.311 1.120 -20.030 1.00 88.69 89 GLU A O 1
ATOM 641 N N . GLY A 1 90 ? 34.074 1.565 -22.090 1.00 85.25 90 GLY A N 1
ATOM 642 C CA . GLY A 1 90 ? 34.278 0.178 -22.462 1.00 85.25 90 GLY A CA 1
ATOM 643 C C . GLY A 1 90 ? 35.171 0.052 -23.682 1.00 85.25 90 GLY A C 1
ATOM 644 O O . GLY A 1 90 ? 35.554 1.041 -24.304 1.00 85.25 90 GLY A O 1
ATOM 645 N N . GLU A 1 91 ? 35.468 -1.188 -24.039 1.00 90.75 91 GLU A N 1
ATOM 646 C CA . GLU A 1 91 ? 36.218 -1.518 -25.240 1.00 90.75 91 GLU A CA 1
ATOM 647 C C . GLU A 1 91 ? 35.369 -2.436 -26.120 1.00 90.75 91 GLU A C 1
ATOM 649 O O . GLU A 1 91 ? 34.873 -3.465 -25.661 1.00 90.75 91 GLU A O 1
ATOM 654 N N . ILE A 1 92 ? 35.170 -2.057 -27.382 1.00 85.38 92 ILE A N 1
ATOM 655 C CA . ILE A 1 92 ? 34.504 -2.896 -28.383 1.00 85.38 92 ILE A CA 1
ATOM 656 C C . ILE A 1 92 ? 35.499 -3.134 -29.510 1.00 85.38 92 ILE A C 1
ATOM 658 O O . ILE A 1 92 ? 35.904 -2.192 -30.189 1.00 85.38 92 ILE A O 1
ATOM 662 N N . GLN A 1 93 ? 35.887 -4.398 -29.708 1.00 90.50 93 GLN A N 1
ATOM 663 C CA . GLN A 1 93 ? 36.828 -4.811 -30.758 1.00 90.50 93 GLN A CA 1
ATOM 664 C C . GLN A 1 93 ? 38.125 -3.971 -30.770 1.00 90.50 93 GLN A C 1
ATOM 666 O O . GLN A 1 93 ? 38.546 -3.489 -31.822 1.00 90.50 93 GLN A O 1
ATOM 671 N N . GLY A 1 94 ? 38.739 -3.738 -29.604 1.00 89.69 94 GLY A N 1
ATOM 672 C CA . GLY A 1 94 ? 39.973 -2.948 -29.508 1.00 89.69 94 GLY A CA 1
ATOM 673 C C . GLY A 1 94 ? 39.781 -1.430 -29.466 1.00 89.69 94 GLY A C 1
ATOM 674 O O . GLY A 1 94 ? 40.765 -0.696 -29.434 1.00 89.69 94 GLY A O 1
ATOM 675 N N . ARG A 1 95 ? 38.541 -0.923 -29.520 1.00 90.12 95 ARG A N 1
ATOM 676 C CA . ARG A 1 95 ? 38.255 0.520 -29.554 1.00 90.12 95 ARG A CA 1
ATOM 677 C C . ARG A 1 95 ? 37.623 0.984 -28.256 1.00 90.12 95 ARG A C 1
ATOM 679 O O . ARG A 1 95 ? 36.594 0.444 -27.854 1.00 90.12 95 ARG A O 1
ATOM 686 N N . ALA A 1 96 ? 38.186 2.036 -27.668 1.00 89.56 96 ALA A N 1
ATOM 687 C CA . ALA A 1 96 ? 37.568 2.736 -26.554 1.00 89.56 96 ALA A CA 1
ATOM 688 C C . ALA A 1 96 ? 36.231 3.348 -26.997 1.00 89.56 96 ALA A C 1
ATOM 690 O O . ALA A 1 96 ? 36.165 4.106 -27.969 1.00 89.56 96 ALA A O 1
ATOM 691 N N . VAL A 1 97 ? 35.164 3.013 -26.281 1.00 89.81 97 VAL A N 1
ATOM 692 C CA . VAL A 1 97 ? 33.813 3.517 -26.518 1.00 89.81 97 VAL A CA 1
ATOM 693 C C . VAL A 1 97 ? 33.239 4.099 -25.237 1.00 89.81 97 VAL A C 1
ATOM 695 O O . VAL A 1 97 ? 33.485 3.606 -24.137 1.00 89.81 97 VAL A O 1
ATOM 698 N N . ARG A 1 98 ? 32.416 5.135 -25.395 1.00 87.12 98 ARG A N 1
ATOM 699 C CA . ARG A 1 98 ? 31.521 5.591 -24.332 1.00 87.12 98 ARG A CA 1
ATOM 700 C C . ARG A 1 98 ? 30.207 4.839 -24.439 1.00 87.12 98 ARG A C 1
ATOM 702 O O . ARG A 1 98 ? 29.670 4.689 -25.538 1.00 87.12 98 ARG A O 1
ATOM 709 N N . ARG A 1 99 ? 29.687 4.388 -23.305 1.00 87.44 99 ARG A N 1
ATOM 710 C CA . ARG A 1 99 ? 28.406 3.682 -23.215 1.00 87.44 99 ARG A CA 1
ATOM 711 C C . ARG A 1 99 ? 27.577 4.229 -22.062 1.00 87.44 99 ARG A C 1
ATOM 713 O O . ARG A 1 99 ? 28.091 4.917 -21.185 1.00 87.44 99 ARG A O 1
ATOM 720 N N . HIS A 1 100 ? 26.283 3.938 -22.088 1.00 88.19 100 HIS A N 1
ATOM 721 C CA . HIS A 1 100 ? 25.420 4.235 -20.954 1.00 88.19 100 HIS A CA 1
ATOM 722 C C . HIS A 1 100 ? 25.878 3.401 -19.742 1.00 88.19 100 HIS A C 1
ATOM 724 O O . HIS A 1 100 ? 26.208 2.229 -19.933 1.00 88.19 100 HIS A O 1
ATOM 730 N N . PRO A 1 101 ? 25.933 3.971 -18.524 1.00 90.81 101 PRO A N 1
ATOM 731 C CA . PRO A 1 101 ? 26.479 3.279 -17.355 1.00 90.81 101 PRO A CA 1
ATOM 732 C C . PRO A 1 101 ? 25.621 2.101 -16.889 1.00 90.81 101 PRO A C 1
ATOM 734 O O . PRO A 1 101 ? 26.132 1.213 -16.207 1.00 90.81 101 PRO A O 1
ATOM 737 N N . GLU A 1 102 ? 24.348 2.078 -17.276 1.00 94.06 102 GLU A N 1
ATOM 738 C CA . GLU A 1 102 ? 23.389 1.035 -16.928 1.00 94.06 102 GLU A CA 1
ATOM 739 C C . GLU A 1 102 ? 22.778 0.402 -18.172 1.00 94.06 102 GLU A C 1
ATOM 741 O O . GLU A 1 102 ? 22.520 1.075 -19.177 1.00 94.06 102 GLU A O 1
ATOM 746 N N . GLN A 1 103 ? 22.522 -0.897 -18.074 1.00 95.12 103 GLN A N 1
ATOM 747 C CA . GLN A 1 103 ? 21.851 -1.695 -19.083 1.00 95.12 103 GLN A CA 1
ATOM 748 C C . GLN A 1 103 ? 20.713 -2.488 -18.437 1.00 95.12 103 GLN A C 1
ATOM 750 O O . GLN A 1 103 ? 20.900 -3.157 -17.421 1.00 95.12 103 GLN A O 1
ATOM 755 N N . PHE A 1 104 ? 19.546 -2.438 -19.064 1.00 97.31 104 PHE A N 1
ATOM 756 C CA . PHE A 1 104 ? 18.343 -3.156 -18.675 1.00 97.31 104 PHE A CA 1
ATOM 757 C C . PHE A 1 104 ? 18.187 -4.393 -19.553 1.00 97.31 104 PHE A C 1
ATOM 759 O O . PHE A 1 104 ? 18.252 -4.300 -20.777 1.00 97.31 104 PHE A O 1
ATOM 766 N N . SER A 1 105 ? 17.953 -5.546 -18.935 1.00 97.50 105 SER A N 1
ATOM 767 C CA . SER A 1 105 ? 17.546 -6.776 -19.618 1.00 97.50 105 SER A CA 1
ATOM 768 C C . SER A 1 105 ? 16.138 -7.146 -19.176 1.00 97.50 105 SER A C 1
ATOM 770 O O . SER A 1 105 ? 15.913 -7.373 -17.987 1.00 97.50 105 SER A O 1
ATOM 772 N N . VAL A 1 106 ? 15.201 -7.221 -20.118 1.00 97.31 106 VAL A N 1
ATOM 773 C CA . VAL A 1 106 ? 13.827 -7.670 -19.862 1.00 97.31 106 VAL A CA 1
ATOM 774 C C . VAL A 1 106 ? 13.691 -9.096 -20.367 1.00 97.31 106 VAL A C 1
ATOM 776 O O . VAL A 1 106 ? 14.036 -9.383 -21.510 1.00 97.31 106 VAL A O 1
ATOM 779 N N . VAL A 1 107 ? 13.224 -9.995 -19.506 1.00 95.69 107 VAL A N 1
ATOM 780 C CA . VAL A 1 107 ? 13.173 -11.439 -19.751 1.00 95.69 107 VAL A CA 1
ATOM 781 C C . VAL A 1 107 ? 11.792 -11.984 -19.431 1.00 95.69 107 VAL A C 1
ATOM 783 O O . VAL A 1 107 ? 11.240 -11.654 -18.388 1.00 95.69 107 VAL A O 1
ATOM 786 N N . TRP A 1 108 ? 11.271 -12.873 -20.272 1.00 94.06 108 TRP A N 1
ATOM 787 C CA . TRP A 1 108 ? 10.017 -13.589 -20.025 1.00 94.06 108 TRP A CA 1
ATOM 788 C C . TRP A 1 108 ? 10.003 -14.933 -20.762 1.00 94.06 108 TRP A C 1
ATOM 790 O O . TRP A 1 108 ? 10.983 -15.318 -21.405 1.00 94.06 108 TRP A O 1
ATOM 800 N N . TYR A 1 109 ? 8.901 -15.666 -20.634 1.00 90.50 109 TYR A N 1
ATOM 801 C CA . TYR A 1 109 ? 8.664 -16.929 -21.325 1.00 90.50 109 TYR A CA 1
ATOM 802 C C . TYR A 1 109 ? 7.383 -16.831 -22.142 1.00 90.50 109 TYR A C 1
ATOM 804 O O . TYR A 1 109 ? 6.390 -16.316 -21.631 1.00 90.50 109 TYR A O 1
ATOM 812 N N . ARG A 1 110 ? 7.415 -17.326 -23.386 1.00 79.75 110 ARG A N 1
ATOM 813 C CA . ARG A 1 110 ? 6.218 -17.388 -24.243 1.00 79.75 110 ARG A CA 1
ATOM 814 C C . ARG A 1 110 ? 5.238 -18.450 -23.725 1.00 79.75 110 ARG A C 1
ATOM 816 O O . ARG A 1 110 ? 4.050 -18.186 -23.626 1.00 79.75 110 ARG A O 1
ATOM 823 N N . ASP A 1 111 ? 5.770 -19.588 -23.277 1.00 80.31 111 ASP A N 1
ATOM 824 C CA . ASP A 1 111 ? 4.999 -20.673 -22.667 1.00 80.31 111 ASP A CA 1
ATOM 825 C C . ASP A 1 111 ? 5.331 -20.845 -21.181 1.00 80.31 111 ASP A C 1
ATOM 827 O O . ASP A 1 111 ? 6.488 -20.739 -20.751 1.00 80.31 111 ASP A O 1
ATOM 831 N N . LEU A 1 112 ? 4.317 -21.178 -20.380 1.00 68.31 112 LEU A N 1
ATOM 832 C CA . LEU A 1 112 ? 4.503 -21.488 -18.968 1.00 68.31 112 LEU A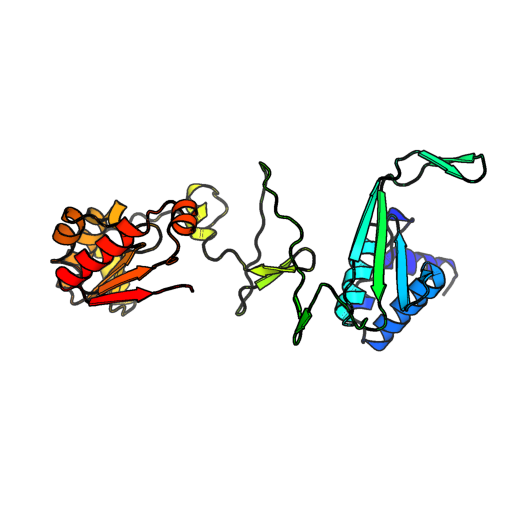 CA 1
ATOM 833 C C . LEU A 1 112 ? 5.312 -22.785 -18.808 1.00 68.31 112 LEU A C 1
ATOM 835 O O . LEU A 1 112 ? 4.939 -23.856 -19.280 1.00 68.31 112 LEU A O 1
ATOM 839 N N . ARG A 1 113 ? 6.430 -22.704 -18.079 1.00 66.31 113 ARG A N 1
ATOM 840 C CA . ARG A 1 113 ? 7.202 -23.890 -17.673 1.00 66.31 113 ARG A CA 1
ATOM 841 C C . ARG A 1 113 ? 6.450 -24.714 -16.625 1.00 66.31 113 ARG A C 1
ATOM 843 O O . ARG A 1 113 ? 5.760 -24.151 -15.784 1.00 66.31 113 ARG A O 1
ATOM 850 N N . SER A 1 114 ? 6.693 -26.028 -16.601 1.00 58.28 114 SER A N 1
ATOM 851 C CA . SER A 1 114 ? 6.147 -26.963 -15.597 1.00 58.28 114 SER A CA 1
ATOM 852 C C . SER A 1 114 ? 6.566 -26.655 -14.156 1.00 58.28 114 SER A C 1
ATOM 854 O O . SER A 1 114 ? 5.908 -27.084 -13.211 1.00 58.28 114 SER A O 1
ATOM 856 N N . TRP A 1 115 ? 7.655 -25.905 -13.976 1.00 57.34 115 TRP A N 1
ATOM 857 C CA . TRP A 1 115 ? 8.099 -25.414 -12.681 1.00 57.34 115 TRP A CA 1
ATOM 858 C C . TRP A 1 115 ? 8.277 -23.901 -12.722 1.00 57.34 115 TRP A C 1
ATOM 860 O O . TRP A 1 115 ? 9.069 -23.375 -13.510 1.00 57.34 115 TRP A O 1
ATOM 870 N N . GLN A 1 116 ? 7.559 -23.213 -11.838 1.00 71.75 116 GLN A N 1
ATOM 871 C CA . GLN A 1 116 ? 7.625 -21.768 -11.672 1.00 71.75 116 GLN A CA 1
ATOM 872 C C . GLN A 1 116 ? 7.735 -21.420 -10.196 1.00 71.75 116 GLN A C 1
ATOM 874 O O . GLN A 1 116 ? 7.215 -22.115 -9.325 1.00 71.75 116 GLN A O 1
ATOM 879 N N . LYS A 1 117 ? 8.439 -20.323 -9.914 1.00 81.69 117 LYS A N 1
ATOM 880 C CA . LYS A 1 117 ? 8.536 -19.779 -8.555 1.00 81.69 117 LYS A CA 1
ATOM 881 C C . LYS A 1 117 ? 7.330 -18.915 -8.182 1.00 81.69 117 LYS A C 1
ATOM 883 O O . LYS A 1 117 ? 7.242 -18.523 -7.030 1.00 81.69 117 LYS A O 1
ATOM 888 N N . PHE A 1 118 ? 6.445 -18.606 -9.126 1.00 87.50 118 PHE A N 1
ATOM 889 C CA . PHE A 1 118 ? 5.228 -17.825 -8.918 1.00 87.50 118 PHE A CA 1
ATOM 890 C C . PHE A 1 118 ? 3.991 -18.699 -9.157 1.00 87.50 118 PHE A C 1
ATOM 892 O O . PHE A 1 118 ? 4.108 -19.803 -9.692 1.00 87.50 118 PHE A O 1
ATOM 899 N N . ARG A 1 119 ? 2.820 -18.219 -8.736 1.00 87.94 119 ARG A N 1
ATOM 900 C CA . ARG A 1 119 ? 1.525 -18.833 -9.064 1.00 87.94 119 ARG A CA 1
ATOM 901 C C . ARG A 1 119 ? 0.677 -17.838 -9.832 1.00 87.94 119 ARG A C 1
ATOM 903 O O . ARG A 1 119 ? 0.603 -16.681 -9.435 1.00 87.94 119 ARG A O 1
ATOM 910 N N . GLU A 1 120 ? 0.040 -18.293 -10.893 1.00 87.81 120 GLU A N 1
ATOM 911 C CA . GLU A 1 120 ? -0.986 -17.527 -11.589 1.00 87.81 120 GLU A CA 1
ATOM 912 C C . GLU A 1 120 ? -2.341 -17.793 -10.928 1.00 87.81 120 GLU A C 1
ATOM 914 O O . GLU A 1 120 ? -2.663 -18.933 -10.580 1.00 87.81 120 GLU A O 1
ATOM 919 N N . VAL A 1 121 ? -3.098 -16.729 -10.693 1.00 86.31 121 VAL A N 1
ATOM 920 C CA . VAL A 1 121 ? -4.477 -16.761 -10.195 1.00 86.31 121 VAL A CA 1
ATOM 921 C C . VAL A 1 121 ? -5.265 -15.764 -11.024 1.00 86.31 121 VAL A C 1
ATOM 923 O O . VAL A 1 121 ? -4.718 -14.711 -11.296 1.00 86.31 121 VAL A O 1
ATOM 926 N N . GLU A 1 122 ? -6.508 -16.062 -11.402 1.00 86.81 122 GLU A N 1
ATOM 927 C CA . GLU A 1 122 ? -7.399 -15.191 -12.202 1.00 86.81 122 GLU A CA 1
ATOM 928 C C . GLU A 1 122 ? -6.679 -14.085 -13.008 1.00 86.81 122 GLU A C 1
ATOM 930 O O . GLU A 1 122 ? -6.157 -14.366 -14.079 1.00 86.81 122 GLU A O 1
ATOM 935 N N . ASN A 1 123 ? -6.589 -12.862 -12.465 1.00 84.62 123 ASN A N 1
ATOM 936 C CA . ASN A 1 123 ? -5.969 -11.697 -13.113 1.00 84.62 123 ASN A CA 1
ATOM 937 C C . ASN A 1 123 ? -4.624 -11.252 -12.491 1.00 84.62 123 ASN A C 1
ATOM 939 O O . ASN A 1 123 ? -4.218 -10.102 -12.654 1.00 84.62 123 ASN A O 1
ATOM 943 N N . HIS A 1 124 ? -3.946 -12.111 -11.726 1.00 89.50 124 HIS A N 1
ATOM 944 C CA . HIS A 1 124 ? -2.765 -11.758 -10.934 1.00 89.50 124 HIS A CA 1
ATOM 945 C C . HIS A 1 124 ? -1.670 -12.834 -10.938 1.00 89.50 124 HIS A C 1
ATOM 947 O O . HIS A 1 124 ? -1.908 -14.038 -11.036 1.00 89.50 124 HIS A O 1
ATOM 953 N N . PHE A 1 125 ? -0.441 -12.382 -10.687 1.00 91.25 125 PHE A N 1
ATOM 954 C CA . PHE A 1 125 ? 0.695 -13.247 -10.383 1.00 91.25 125 PHE A CA 1
ATOM 955 C C . PHE A 1 125 ? 1.063 -13.133 -8.902 1.00 91.25 125 PHE A C 1
ATOM 957 O O . PHE A 1 125 ? 1.417 -12.062 -8.411 1.00 91.25 125 PHE A O 1
ATOM 964 N N . LEU A 1 126 ? 1.039 -14.255 -8.186 1.00 92.31 126 LEU A N 1
ATOM 965 C CA . LEU A 1 126 ? 1.547 -14.362 -6.822 1.00 92.31 126 LEU A CA 1
ATOM 966 C C . LEU A 1 126 ? 3.046 -14.653 -6.866 1.00 92.31 126 LEU A C 1
ATOM 968 O O . LEU A 1 126 ? 3.471 -15.769 -7.183 1.00 92.31 126 LEU A O 1
ATOM 972 N N . ILE A 1 127 ? 3.849 -13.642 -6.540 1.00 91.31 127 ILE A N 1
ATOM 973 C CA . ILE A 1 127 ? 5.310 -13.689 -6.627 1.00 91.31 127 ILE A CA 1
ATOM 974 C C . ILE A 1 127 ? 5.901 -13.758 -5.211 1.00 91.31 127 ILE A C 1
ATOM 976 O O . ILE A 1 127 ? 5.573 -12.918 -4.373 1.00 91.31 127 ILE A O 1
ATOM 980 N N . PRO A 1 128 ? 6.788 -14.723 -4.904 1.00 91.31 128 PRO A N 1
ATOM 981 C CA . PRO A 1 128 ? 7.400 -14.817 -3.588 1.00 91.31 128 PRO A CA 1
ATOM 982 C C . PRO A 1 128 ? 8.381 -13.668 -3.356 1.00 91.31 128 PRO A C 1
ATOM 984 O O . PRO A 1 128 ? 9.290 -13.422 -4.157 1.00 91.31 128 PRO A O 1
ATOM 987 N N . VAL A 1 129 ? 8.239 -13.016 -2.204 1.00 91.25 129 VAL A N 1
ATOM 988 C CA . VAL A 1 129 ? 9.192 -12.012 -1.727 1.00 91.25 129 VAL A CA 1
ATOM 989 C C . VAL A 1 129 ? 10.521 -12.699 -1.413 1.00 91.25 129 VAL A C 1
ATOM 991 O O . VAL A 1 129 ? 10.581 -13.623 -0.604 1.00 91.25 129 VAL A O 1
ATOM 994 N N . LYS A 1 130 ? 11.602 -12.261 -2.070 1.00 89.06 130 LYS A N 1
ATOM 995 C CA . LYS A 1 130 ? 12.951 -12.820 -1.864 1.00 89.06 130 LYS A CA 1
ATOM 996 C C . LYS A 1 130 ? 13.651 -12.236 -0.640 1.00 89.06 130 LYS A C 1
ATOM 998 O O . LYS A 1 130 ? 14.413 -12.935 0.019 1.00 89.06 130 LYS A O 1
ATOM 1003 N N . SER A 1 131 ? 13.419 -10.956 -0.372 1.00 91.44 131 SER A N 1
ATOM 1004 C CA . SER A 1 131 ? 14.035 -10.203 0.718 1.00 91.44 131 SER A CA 1
ATOM 1005 C C . SER A 1 131 ? 13.214 -8.953 1.012 1.00 91.44 131 SER A C 1
ATOM 1007 O O . SER A 1 131 ? 12.606 -8.390 0.105 1.00 91.44 131 SER A O 1
ATOM 1009 N N . VAL A 1 132 ? 13.255 -8.501 2.261 1.00 92.31 132 VAL A N 1
ATOM 1010 C CA . VAL A 1 132 ? 12.725 -7.207 2.705 1.00 92.31 132 VAL A CA 1
ATOM 1011 C C . VAL A 1 132 ? 13.860 -6.490 3.427 1.00 92.31 132 VAL A C 1
ATOM 1013 O O . VAL A 1 132 ? 14.569 -7.115 4.216 1.00 92.31 132 VAL A O 1
ATOM 1016 N N . ALA A 1 133 ? 14.049 -5.208 3.133 1.00 90.50 133 ALA A N 1
ATOM 1017 C CA . ALA A 1 133 ? 15.052 -4.359 3.765 1.00 90.50 133 ALA A CA 1
ATOM 1018 C C . ALA A 1 133 ? 14.394 -3.074 4.281 1.00 90.50 133 ALA A C 1
ATOM 1020 O O . ALA A 1 133 ? 13.284 -2.728 3.876 1.00 90.50 133 ALA A O 1
ATOM 1021 N N . SER A 1 134 ? 15.077 -2.381 5.185 1.00 92.25 134 SER A N 1
ATOM 1022 C CA . SER A 1 134 ? 14.662 -1.077 5.695 1.00 92.25 134 SER A CA 1
ATOM 1023 C C . SER A 1 134 ? 15.844 -0.129 5.620 1.00 92.25 134 SER A C 1
ATOM 1025 O O . SER A 1 134 ? 16.953 -0.494 6.011 1.00 92.25 134 SER A O 1
ATOM 1027 N N . GLU A 1 135 ? 15.595 1.079 5.138 1.00 92.50 135 GLU A N 1
ATOM 1028 C CA . GLU A 1 135 ? 16.584 2.143 5.047 1.00 92.50 135 GLU A CA 1
ATOM 1029 C C . GLU A 1 135 ? 15.991 3.446 5.598 1.00 92.50 135 GLU A C 1
ATOM 1031 O O . GLU A 1 135 ? 14.780 3.660 5.486 1.00 92.50 135 GLU A O 1
ATOM 1036 N N . PRO A 1 136 ? 16.799 4.309 6.237 1.00 92.25 136 PRO A N 1
ATOM 1037 C CA . PRO A 1 136 ? 16.370 5.662 6.557 1.00 92.25 136 PRO A CA 1
ATOM 1038 C C . PRO A 1 136 ? 16.072 6.430 5.267 1.00 92.25 136 PRO A C 1
ATOM 1040 O O . PRO A 1 136 ? 16.887 6.428 4.347 1.00 92.25 136 PRO A O 1
ATOM 1043 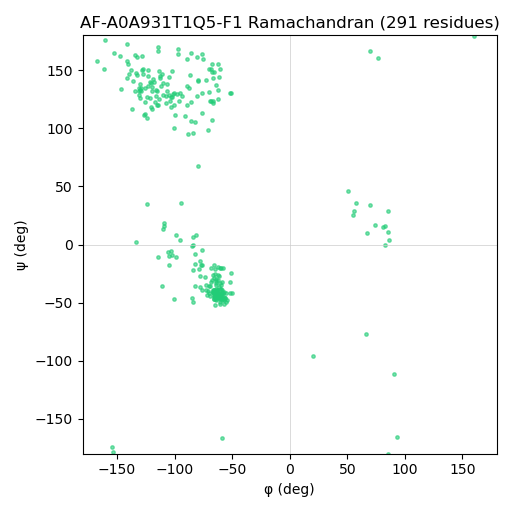N N . PHE A 1 137 ? 14.932 7.113 5.220 1.00 91.12 137 PHE A N 1
ATOM 1044 C CA . PHE A 1 137 ? 14.533 7.942 4.088 1.00 91.12 137 PHE A CA 1
ATOM 1045 C C . PHE A 1 137 ? 14.079 9.314 4.587 1.00 91.12 137 PHE A C 1
ATOM 1047 O O . PHE A 1 137 ? 13.286 9.404 5.525 1.00 91.12 137 PHE A O 1
ATOM 1054 N N . GLU A 1 138 ? 14.585 10.367 3.950 1.00 91.62 138 GLU A N 1
ATOM 1055 C CA . GLU A 1 138 ? 14.187 11.754 4.179 1.00 91.62 138 GLU A CA 1
ATOM 1056 C C . GLU A 1 138 ? 13.810 12.368 2.828 1.00 91.62 138 GLU A C 1
ATOM 1058 O O . GLU A 1 138 ? 14.654 12.521 1.944 1.00 91.62 138 GLU A O 1
ATOM 1063 N N . GLY A 1 139 ? 12.524 12.656 2.649 1.00 88.25 139 GLY A N 1
ATOM 1064 C CA . GLY A 1 139 ? 11.963 13.159 1.401 1.00 88.25 139 GLY A CA 1
ATOM 1065 C C . GLY A 1 139 ? 10.455 12.936 1.329 1.00 88.25 139 GLY A C 1
ATOM 1066 O O . GLY A 1 139 ? 9.853 12.369 2.245 1.00 88.25 139 GLY A O 1
ATOM 1067 N N . ASP A 1 140 ? 9.858 13.372 0.225 1.00 84.50 140 ASP A N 1
ATOM 1068 C CA . ASP A 1 140 ? 8.423 13.230 -0.005 1.00 84.50 140 ASP A CA 1
ATOM 1069 C C . ASP A 1 140 ? 8.046 11.774 -0.309 1.00 84.50 140 ASP A C 1
ATOM 1071 O O . ASP A 1 140 ? 8.742 11.060 -1.038 1.00 84.50 140 ASP A O 1
ATOM 1075 N N . VAL A 1 141 ? 6.899 11.348 0.222 1.00 84.50 141 VAL A N 1
ATOM 1076 C CA . VAL A 1 141 ? 6.263 10.066 -0.101 1.00 84.50 141 VAL A CA 1
ATOM 1077 C C . VAL A 1 141 ? 4.875 10.321 -0.670 1.00 84.50 141 VAL A C 1
ATOM 1079 O O . VAL A 1 141 ? 4.134 11.171 -0.182 1.00 84.50 141 VAL A O 1
ATOM 1082 N N . TYR A 1 142 ? 4.511 9.570 -1.705 1.00 83.69 142 TYR A N 1
ATOM 1083 C CA . TYR A 1 142 ? 3.267 9.778 -2.441 1.00 83.69 142 TYR A CA 1
ATOM 1084 C C . TYR A 1 142 ? 2.309 8.604 -2.245 1.00 83.69 142 TYR A C 1
ATOM 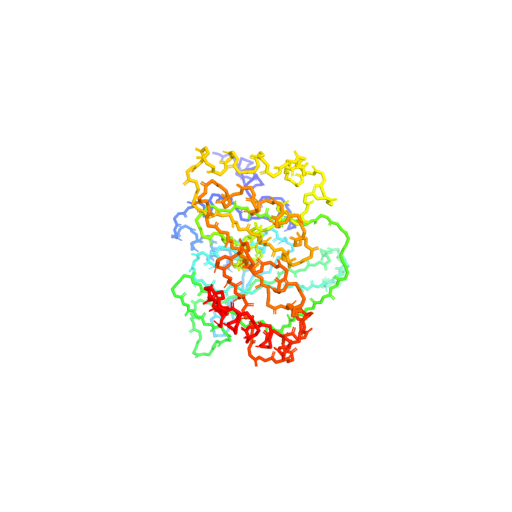1086 O O . TYR A 1 142 ? 2.724 7.457 -2.078 1.00 83.69 142 TYR A O 1
ATOM 1094 N N . ASN A 1 143 ? 1.011 8.895 -2.297 1.00 85.44 143 ASN A N 1
ATOM 1095 C CA . ASN A 1 143 ? -0.064 7.911 -2.249 1.00 85.44 143 ASN A CA 1
ATOM 1096 C C . ASN A 1 143 ? -1.140 8.288 -3.274 1.00 85.44 143 ASN A C 1
ATOM 1098 O O . ASN A 1 143 ? -1.348 9.470 -3.543 1.00 85.44 143 ASN A O 1
ATOM 1102 N N . LEU A 1 144 ? -1.836 7.288 -3.813 1.00 85.00 144 LEU A N 1
ATOM 1103 C CA . LEU A 1 144 ? -3.017 7.487 -4.649 1.00 85.00 144 LEU A CA 1
ATOM 1104 C C . LEU A 1 144 ? -4.244 6.982 -3.898 1.00 85.00 144 LEU A C 1
ATOM 1106 O O . LEU A 1 144 ? -4.208 5.908 -3.299 1.00 85.00 144 LEU A O 1
ATOM 1110 N N . GLU A 1 145 ? -5.330 7.746 -3.932 1.00 82.56 145 GLU A N 1
ATOM 1111 C CA . GLU A 1 145 ? -6.641 7.277 -3.498 1.00 82.56 145 GLU A CA 1
ATOM 1112 C C . GLU A 1 145 ? -7.457 6.911 -4.733 1.00 82.56 145 GLU A C 1
ATOM 1114 O O . GLU A 1 145 ? -7.661 7.735 -5.622 1.00 82.56 145 GLU A O 1
ATOM 1119 N N . VAL A 1 146 ? -7.864 5.645 -4.798 1.00 83.94 146 VAL A N 1
ATOM 1120 C CA . VAL A 1 146 ? -8.709 5.110 -5.863 1.00 83.94 146 VAL A CA 1
ATOM 1121 C C . VAL A 1 146 ? -10.068 4.738 -5.288 1.00 83.94 146 VAL A C 1
ATOM 1123 O O . VAL A 1 146 ? -10.166 4.299 -4.135 1.00 83.94 146 VAL A O 1
ATOM 1126 N N . GLU A 1 147 ? -11.102 4.936 -6.098 1.00 76.56 147 GLU A N 1
ATOM 1127 C CA . GLU A 1 147 ? -12.475 4.572 -5.766 1.00 76.56 147 GLU A CA 1
ATOM 1128 C C . GLU A 1 147 ? -12.612 3.041 -5.652 1.00 76.56 147 GLU A C 1
ATOM 1130 O O . GLU A 1 147 ? -11.907 2.294 -6.330 1.00 76.56 147 GLU A O 1
ATOM 1135 N N . GLU A 1 148 ? -13.511 2.583 -4.777 1.00 77.94 148 GLU A N 1
ATOM 1136 C CA . GLU A 1 148 ? -13.906 1.176 -4.582 1.00 77.94 148 GLU A CA 1
ATOM 1137 C C . GLU A 1 148 ? -12.825 0.230 -4.028 1.00 77.94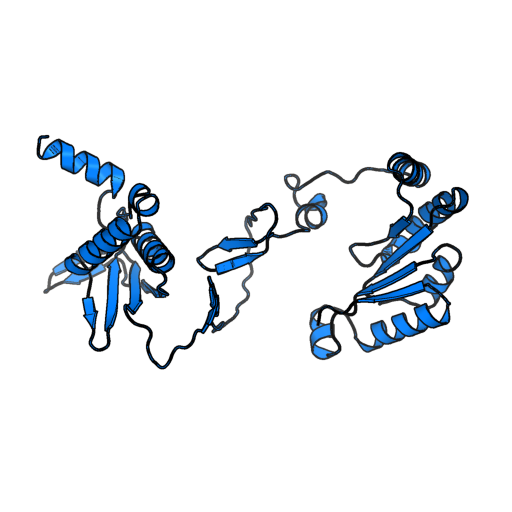 148 GLU A C 1
ATOM 1139 O O . GLU A 1 148 ? -12.868 -0.134 -2.852 1.00 77.94 148 GLU A O 1
ATOM 1144 N N . GLU A 1 149 ? -11.868 -0.201 -4.854 1.00 75.94 149 GLU A N 1
ATOM 1145 C CA . GLU A 1 149 ? -10.962 -1.311 -4.514 1.00 75.94 149 GLU A CA 1
ATOM 1146 C C . GLU A 1 149 ? -9.864 -0.914 -3.527 1.00 75.94 149 GLU A C 1
ATOM 1148 O O . GLU A 1 149 ? -9.250 -1.769 -2.885 1.00 75.94 149 GLU A O 1
ATOM 1153 N N . HIS A 1 150 ? -9.617 0.392 -3.377 1.00 83.81 150 HIS A N 1
ATOM 1154 C CA . HIS A 1 150 ? -8.580 0.920 -2.494 1.00 83.81 150 HIS A CA 1
ATOM 1155 C C . HIS A 1 150 ? -7.176 0.338 -2.786 1.00 83.81 150 HIS A C 1
ATOM 1157 O O . HIS A 1 150 ? -6.308 0.322 -1.910 1.00 83.81 150 HIS A O 1
ATOM 1163 N N . SER A 1 151 ? -6.926 -0.110 -4.023 1.00 88.06 151 SER A N 1
ATOM 1164 C CA . SER A 1 151 ? -5.636 -0.626 -4.491 1.00 88.06 151 SER A CA 1
ATOM 1165 C C . SER A 1 151 ? -5.279 -0.165 -5.902 1.00 88.06 151 SER A C 1
ATOM 1167 O O . SER A 1 151 ? -6.143 -0.020 -6.755 1.00 88.06 151 SER A O 1
ATOM 1169 N N . PHE A 1 152 ? -3.990 0.035 -6.164 1.00 89.69 152 PHE A N 1
ATOM 1170 C CA . PHE A 1 152 ? -3.461 0.451 -7.465 1.00 89.69 152 PHE A CA 1
ATOM 1171 C C . PHE A 1 152 ? -2.143 -0.265 -7.777 1.00 89.69 152 PHE A C 1
ATOM 1173 O O . PHE A 1 152 ? -1.592 -0.967 -6.931 1.00 89.69 152 PHE A O 1
ATOM 1180 N N . VAL A 1 153 ? -1.623 -0.102 -8.995 1.00 89.38 153 VAL A N 1
ATOM 1181 C CA . VAL A 1 153 ? -0.342 -0.698 -9.398 1.00 89.38 153 VAL A CA 1
ATOM 1182 C C . VAL A 1 153 ? 0.790 0.313 -9.237 1.00 89.38 153 VAL A C 1
ATOM 1184 O O . VAL A 1 153 ? 0.767 1.379 -9.849 1.00 89.38 153 VAL A O 1
ATOM 1187 N N . ALA A 1 154 ? 1.814 -0.047 -8.464 1.00 89.38 154 ALA A N 1
ATOM 1188 C CA . ALA A 1 154 ? 3.064 0.698 -8.336 1.00 89.38 154 ALA A CA 1
ATOM 1189 C C . ALA A 1 154 ? 4.249 -0.253 -8.539 1.00 89.38 154 ALA A C 1
ATOM 1191 O O . ALA A 1 154 ? 4.331 -1.296 -7.893 1.00 89.38 154 ALA A O 1
ATOM 1192 N N . GLY A 1 155 ? 5.155 0.073 -9.467 1.00 86.38 155 GLY A N 1
ATOM 1193 C CA . GLY A 1 155 ? 6.311 -0.783 -9.768 1.00 86.38 155 GLY A CA 1
ATOM 1194 C C . GLY A 1 155 ? 5.934 -2.213 -10.186 1.00 86.38 155 GLY A C 1
ATOM 1195 O O . GLY A 1 155 ? 6.629 -3.152 -9.816 1.00 86.38 155 GLY A O 1
ATOM 1196 N N . PHE A 1 156 ? 4.824 -2.375 -10.918 1.00 90.12 156 PHE A N 1
ATOM 1197 C CA . PHE A 1 156 ? 4.222 -3.665 -11.307 1.00 90.12 156 PHE A CA 1
ATOM 1198 C C . PHE A 1 156 ? 3.645 -4.515 -10.162 1.00 90.12 156 PHE A C 1
ATOM 1200 O O . PHE A 1 156 ? 3.255 -5.658 -10.391 1.00 90.12 156 PHE A O 1
ATOM 1207 N N . CYS A 1 157 ? 3.536 -3.967 -8.952 1.00 90.81 157 CYS A N 1
ATOM 1208 C CA . CYS A 1 157 ? 2.901 -4.623 -7.813 1.00 90.81 157 CYS A CA 1
ATOM 1209 C C . CYS A 1 157 ? 1.542 -3.986 -7.517 1.00 90.81 157 CYS A C 1
ATOM 1211 O O . CYS A 1 157 ? 1.431 -2.761 -7.497 1.00 90.81 157 CYS A O 1
ATOM 1213 N N . ALA A 1 158 ? 0.532 -4.805 -7.222 1.00 90.75 158 ALA A N 1
ATOM 1214 C CA . ALA A 1 158 ? -0.697 -4.320 -6.606 1.00 90.75 158 ALA A CA 1
ATOM 1215 C C . ALA A 1 158 ? -0.399 -3.878 -5.162 1.00 90.75 158 ALA A C 1
ATOM 1217 O O . ALA A 1 158 ? 0.128 -4.655 -4.362 1.00 90.75 158 ALA A O 1
ATOM 1218 N N . VAL A 1 159 ? -0.707 -2.624 -4.839 1.00 90.38 159 VAL A N 1
ATOM 1219 C CA . VAL A 1 159 ? -0.499 -2.001 -3.526 1.00 90.38 159 VAL A CA 1
ATOM 1220 C C . VAL A 1 159 ? -1.793 -1.359 -3.037 1.00 90.38 159 VAL A C 1
ATOM 1222 O O . VAL A 1 159 ? -2.611 -0.916 -3.838 1.00 90.38 159 VAL A O 1
ATOM 1225 N N . LYS A 1 160 ? -1.989 -1.302 -1.716 1.00 86.00 160 LYS A N 1
ATOM 1226 C CA . LYS A 1 160 ? -3.156 -0.658 -1.096 1.00 86.00 160 LYS A CA 1
ATOM 1227 C C . LYS A 1 160 ? -2.901 0.838 -0.887 1.00 86.00 160 LYS A C 1
ATOM 1229 O O . LYS A 1 160 ? -1.782 1.221 -0.550 1.00 86.00 160 LYS A O 1
ATOM 1234 N N . ASN A 1 161 ? -3.933 1.669 -1.015 1.00 82.00 161 ASN A N 1
ATOM 1235 C CA . ASN A 1 161 ? -3.855 3.073 -0.617 1.00 82.00 161 ASN A CA 1
ATOM 1236 C C . ASN A 1 161 ? -3.716 3.239 0.912 1.00 82.00 161 ASN A C 1
ATOM 1238 O O . ASN A 1 161 ? -4.131 2.396 1.715 1.00 82.00 161 ASN A O 1
ATOM 1242 N N . CYS A 1 162 ? -3.150 4.367 1.339 1.00 77.44 162 CYS A N 1
ATOM 1243 C CA . CYS A 1 162 ? -3.081 4.726 2.755 1.00 77.44 162 CYS A CA 1
ATOM 1244 C C . CYS A 1 162 ? -4.382 5.402 3.232 1.00 77.44 162 CYS A C 1
ATOM 1246 O O . CYS A 1 162 ? -4.543 6.614 3.106 1.00 77.44 162 CYS A O 1
ATOM 1248 N N . GLN A 1 163 ? -5.294 4.628 3.832 1.00 67.38 163 GLN A N 1
ATOM 1249 C CA . GLN A 1 163 ? -6.609 5.114 4.295 1.00 67.38 163 GLN A CA 1
ATOM 1250 C C . GLN A 1 163 ? -6.541 6.152 5.437 1.00 67.38 163 GLN A C 1
ATOM 1252 O O . GLN A 1 163 ? -7.444 6.965 5.583 1.00 67.38 163 GLN A O 1
ATOM 1257 N N . ASN A 1 164 ? -5.469 6.158 6.240 1.00 72.12 164 ASN A N 1
ATOM 1258 C CA . ASN A 1 164 ? -5.333 7.039 7.413 1.00 72.12 164 ASN A CA 1
ATOM 1259 C C . ASN A 1 164 ? -4.291 8.154 7.214 1.00 72.12 164 ASN A C 1
ATOM 1261 O O . ASN A 1 164 ? -3.830 8.754 8.189 1.00 72.12 164 ASN A O 1
ATOM 1265 N N . ALA A 1 165 ? -3.873 8.429 5.973 1.00 74.38 165 ALA A N 1
ATOM 1266 C CA . ALA A 1 165 ? -2.878 9.467 5.700 1.00 74.38 165 ALA A CA 1
ATOM 1267 C C . ALA A 1 165 ? -3.358 10.842 6.195 1.00 74.38 165 ALA A C 1
ATOM 1269 O O . ALA A 1 165 ? -2.635 11.512 6.925 1.00 74.38 165 ALA A O 1
ATOM 1270 N N . LEU A 1 166 ? -4.614 11.200 5.901 1.00 73.75 166 LEU A N 1
ATOM 1271 C CA . LEU A 1 166 ? -5.206 12.481 6.300 1.00 73.75 166 LEU A CA 1
ATOM 1272 C C . LEU A 1 166 ? -5.171 12.694 7.819 1.00 73.75 166 LEU A C 1
ATOM 1274 O O . LEU A 1 166 ? -4.750 13.746 8.278 1.00 73.75 166 LEU A O 1
ATOM 1278 N N . THR A 1 167 ? -5.566 11.700 8.618 1.00 73.25 167 THR A N 1
ATOM 1279 C CA . THR A 1 167 ? -5.599 11.827 10.085 1.00 73.25 167 THR A CA 1
ATOM 1280 C C . THR A 1 167 ? -4.218 11.699 10.726 1.00 73.25 167 THR A C 1
ATOM 1282 O O . THR A 1 167 ? -3.928 12.406 11.688 1.00 73.25 167 THR A O 1
ATOM 1285 N N . SER A 1 168 ? -3.345 10.829 10.207 1.00 74.31 168 SER A N 1
ATOM 1286 C CA . SER A 1 168 ? -1.990 10.638 10.753 1.00 74.31 168 SER A CA 1
ATOM 1287 C C . SER A 1 168 ? -1.033 11.791 10.438 1.00 74.31 168 SER A C 1
ATOM 1289 O O . SER A 1 168 ? -0.109 12.035 11.217 1.00 74.31 168 SER A O 1
ATOM 1291 N N . GLN A 1 169 ? -1.255 12.500 9.324 1.00 78.81 169 GLN A N 1
ATOM 1292 C CA . GLN A 1 169 ? -0.403 13.605 8.874 1.00 78.81 169 GLN A CA 1
ATOM 1293 C C . GLN A 1 169 ? -0.975 14.999 9.159 1.00 78.81 169 GLN A C 1
ATOM 1295 O O . GLN A 1 169 ? -0.213 15.954 9.061 1.00 78.81 169 GLN A O 1
ATOM 1300 N N . ALA A 1 170 ? -2.233 15.135 9.604 1.00 75.50 170 ALA A N 1
ATOM 1301 C CA . ALA A 1 170 ? -2.891 16.431 9.855 1.00 75.50 170 ALA A CA 1
ATOM 1302 C C . ALA A 1 170 ? -2.106 17.420 10.746 1.00 75.50 170 ALA A C 1
ATOM 1304 O O . ALA A 1 170 ? -2.337 18.624 10.689 1.00 75.50 170 ALA A O 1
ATOM 1305 N N . LEU A 1 171 ? -1.200 16.928 11.600 1.00 75.94 171 LEU A N 1
ATOM 1306 C CA . LEU A 1 171 ? -0.347 17.749 12.475 1.00 75.94 171 LEU A CA 1
ATOM 1307 C C . LEU A 1 171 ? 1.119 17.839 12.019 1.00 75.94 171 LEU A C 1
ATOM 1309 O O . LEU A 1 171 ? 1.907 18.539 12.651 1.00 75.94 171 LEU A O 1
ATOM 1313 N N . ARG A 1 172 ? 1.506 17.086 10.987 1.00 76.69 172 ARG A N 1
ATOM 1314 C CA . ARG A 1 172 ? 2.894 16.946 10.514 1.00 76.69 172 ARG A CA 1
ATOM 1315 C C . ARG A 1 172 ? 3.114 17.606 9.162 1.00 76.69 172 ARG A C 1
ATOM 1317 O O . ARG A 1 172 ? 4.184 18.163 8.944 1.00 76.69 172 ARG A O 1
ATOM 1324 N N . ASP A 1 173 ? 2.111 17.555 8.294 1.00 74.25 173 ASP A N 1
ATOM 1325 C CA . ASP A 1 173 ? 2.170 18.096 6.944 1.00 74.25 173 ASP A CA 1
ATOM 1326 C C . ASP A 1 173 ? 0.998 19.072 6.716 1.00 74.25 173 ASP A C 1
ATOM 1328 O O . ASP A 1 173 ? -0.156 18.640 6.671 1.00 74.25 173 ASP A O 1
ATOM 1332 N N . PRO A 1 174 ? 1.267 20.383 6.558 1.00 72.38 174 PRO A N 1
ATOM 1333 C CA . PRO A 1 174 ? 0.243 21.388 6.271 1.00 72.38 174 PRO A CA 1
ATOM 1334 C C . PRO A 1 174 ? -0.536 21.158 4.966 1.00 72.38 174 PRO A C 1
ATOM 1336 O O . PRO A 1 174 ? -1.616 21.727 4.811 1.00 72.38 174 PRO A O 1
ATOM 1339 N N . ALA A 1 175 ? -0.001 20.373 4.023 1.00 73.12 175 ALA A N 1
ATOM 1340 C CA . ALA A 1 175 ? -0.678 20.013 2.777 1.00 73.12 175 ALA A CA 1
ATOM 1341 C C . ALA A 1 175 ? -1.655 18.836 2.948 1.00 73.12 175 ALA A C 1
ATOM 1343 O O . ALA A 1 175 ? -2.523 18.625 2.097 1.00 73.12 175 ALA A O 1
ATOM 1344 N N . MET A 1 176 ? -1.541 18.077 4.043 1.00 66.19 176 MET A N 1
ATOM 1345 C CA . MET A 1 176 ? -2.337 16.879 4.296 1.00 66.19 176 MET A CA 1
ATOM 1346 C C . MET A 1 176 ? -3.490 17.170 5.260 1.00 66.19 176 MET A C 1
ATOM 1348 O O . MET A 1 176 ? -3.341 17.149 6.478 1.00 66.19 176 MET A O 1
ATOM 1352 N N . GLY A 1 177 ? -4.688 17.347 4.698 1.00 63.22 177 GLY A N 1
ATOM 1353 C CA . GLY A 1 177 ? -5.955 17.246 5.426 1.00 63.22 177 GLY A CA 1
ATOM 1354 C C . GLY A 1 177 ? -6.538 18.540 6.000 1.00 63.22 177 GLY A C 1
ATOM 1355 O O . GLY A 1 177 ? -6.209 19.653 5.599 1.00 63.22 177 GLY A O 1
ATOM 1356 N N . VAL A 1 178 ? -7.509 18.349 6.901 1.00 64.75 178 VAL A N 1
ATOM 1357 C CA . VAL A 1 178 ? -8.274 19.404 7.582 1.00 64.75 178 VAL A CA 1
ATOM 1358 C C . VAL A 1 178 ? -7.614 19.669 8.940 1.00 64.75 178 VAL A C 1
ATOM 1360 O O . VAL A 1 178 ? -7.374 18.706 9.673 1.00 64.75 178 VAL A O 1
ATOM 1363 N N . PRO A 1 179 ? -7.328 20.932 9.311 1.00 70.19 179 PRO A N 1
ATOM 1364 C CA . PRO A 1 179 ? -6.729 21.234 10.605 1.00 70.19 179 PRO A CA 1
ATOM 1365 C C . PRO A 1 179 ? -7.642 20.773 11.754 1.00 70.19 179 PRO A C 1
ATOM 1367 O O . PRO A 1 179 ? -8.868 20.774 11.593 1.00 70.19 179 PRO A O 1
ATOM 1370 N N . PRO A 1 180 ? -7.079 20.418 12.927 1.00 76.69 180 PRO A N 1
ATOM 1371 C CA . PRO A 1 180 ? -7.878 20.116 14.106 1.00 76.69 180 PRO A CA 1
ATOM 1372 C C . PRO A 1 180 ? -8.865 21.247 14.384 1.00 76.69 180 PRO A C 1
ATOM 1374 O O . PRO A 1 180 ? -8.492 22.421 14.422 1.00 76.69 180 PRO A O 1
ATOM 1377 N N . GLN A 1 181 ? -10.126 20.889 14.588 1.00 82.44 181 GLN A N 1
ATOM 1378 C CA . GLN A 1 181 ? -11.168 21.843 14.932 1.00 82.44 181 GLN A CA 1
ATOM 1379 C C . GLN A 1 181 ? -11.377 21.824 16.439 1.00 82.44 181 GLN A C 1
ATOM 1381 O O . GLN A 1 181 ? -11.555 20.763 17.040 1.00 82.44 181 GLN A O 1
ATOM 1386 N N . GLN A 1 182 ? -11.354 23.003 17.054 1.00 89.38 182 GLN A N 1
ATOM 1387 C CA . GLN A 1 182 ? -11.768 23.132 18.441 1.00 89.38 182 GLN A CA 1
ATOM 1388 C C . GLN A 1 182 ? -13.275 22.880 18.512 1.00 89.38 182 GLN A C 1
ATOM 1390 O O . GLN A 1 182 ? -14.042 23.542 17.818 1.00 89.38 182 GLN A O 1
ATOM 1395 N N . ILE A 1 183 ? -13.683 21.907 19.323 1.00 93.56 183 ILE A N 1
ATOM 1396 C CA . ILE A 1 183 ? -15.082 21.512 19.449 1.00 93.56 183 ILE A CA 1
ATOM 1397 C C . ILE A 1 183 ? -15.379 21.067 20.881 1.00 93.56 183 ILE A C 1
ATOM 1399 O O . ILE A 1 183 ? -14.602 20.329 21.488 1.00 93.56 183 ILE A O 1
ATOM 1403 N N . GLY A 1 184 ? -16.487 21.547 21.437 1.00 96.81 184 GLY A N 1
ATOM 1404 C CA . GLY A 1 184 ? -16.984 21.203 22.764 1.00 96.81 184 GLY A CA 1
ATOM 1405 C C . GLY A 1 184 ? -17.846 19.929 22.783 1.00 96.81 184 GLY A C 1
ATOM 1406 O O . GLY A 1 184 ? -18.370 19.517 21.744 1.00 96.81 184 GLY A O 1
ATOM 1407 N N . PRO A 1 185 ? -18.102 19.334 23.968 1.00 97.00 185 PRO A N 1
ATOM 1408 C CA . PRO A 1 185 ? -18.975 18.161 24.102 1.00 97.00 185 PRO A CA 1
ATOM 1409 C C . PRO A 1 185 ? -20.380 18.394 23.538 1.00 97.00 185 PRO A C 1
ATOM 1411 O O . PRO A 1 185 ? -20.894 17.597 22.755 1.00 97.00 185 PRO A O 1
ATOM 1414 N N . HIS A 1 186 ? -20.969 19.543 23.874 1.00 97.25 186 HIS A N 1
ATOM 1415 C CA . HIS A 1 186 ? -22.286 19.966 23.404 1.00 97.25 186 HIS A CA 1
ATOM 1416 C C . HIS A 1 186 ? -22.368 20.053 21.872 1.00 97.25 186 HIS A C 1
ATOM 1418 O O . HIS A 1 186 ? -23.375 19.678 21.270 1.00 97.25 186 HIS A O 1
ATOM 1424 N N . GLU A 1 187 ? -21.302 20.530 21.229 1.00 97.50 187 GLU A N 1
ATOM 1425 C CA . GLU A 1 187 ? -21.230 20.679 19.777 1.00 97.50 187 GLU A CA 1
ATOM 1426 C C . GLU A 1 187 ? -21.122 19.318 19.082 1.00 97.50 187 GLU A C 1
ATOM 1428 O O . GLU A 1 187 ? -21.876 19.067 18.141 1.00 97.50 187 GLU A O 1
ATOM 1433 N N . ILE A 1 188 ? -20.288 18.401 19.595 1.00 96.44 188 ILE A N 1
ATOM 1434 C CA . ILE A 1 188 ? -20.210 17.014 19.096 1.00 96.44 188 ILE A CA 1
ATOM 1435 C C . ILE A 1 188 ? -21.582 16.342 19.173 1.00 96.44 188 ILE A C 1
ATOM 1437 O O . ILE A 1 188 ? -22.048 15.740 18.204 1.00 96.44 188 ILE A O 1
ATOM 1441 N N . VAL A 1 189 ? -22.254 16.458 20.318 1.00 97.69 189 VAL A N 1
ATOM 1442 C CA . VAL A 1 189 ? -23.557 15.823 20.532 1.00 97.69 189 VAL A CA 1
ATOM 1443 C C . VAL A 1 189 ? -24.632 16.442 19.633 1.00 97.69 189 VAL A C 1
ATOM 1445 O O . VAL A 1 189 ? -25.448 15.715 19.067 1.00 97.69 189 VAL A O 1
ATOM 1448 N N . ASN A 1 190 ? -24.620 17.762 19.428 1.00 97.56 190 ASN A N 1
ATOM 1449 C CA . ASN A 1 190 ? -25.510 18.420 18.467 1.00 97.56 190 ASN A CA 1
ATOM 1450 C C . ASN A 1 190 ? -25.286 17.927 17.037 1.00 97.56 190 ASN A C 1
ATOM 1452 O O . ASN A 1 190 ? -26.258 17.648 16.335 1.00 97.56 190 ASN A O 1
ATOM 1456 N N . LEU A 1 191 ? -24.027 17.792 16.613 1.00 96.88 191 LEU A N 1
ATOM 1457 C CA . LEU A 1 191 ? -23.691 17.247 15.299 1.00 96.88 191 LEU A CA 1
ATOM 1458 C C . LEU A 1 191 ? -24.194 15.811 15.154 1.00 96.88 191 LEU A C 1
ATOM 1460 O O . LEU A 1 191 ? -24.781 15.477 14.125 1.00 96.88 191 LEU A O 1
ATOM 1464 N N . ALA A 1 192 ? -24.020 14.979 16.181 1.00 96.81 192 ALA A N 1
ATOM 1465 C CA . ALA A 1 192 ? -24.521 13.609 16.182 1.00 96.81 192 ALA A CA 1
ATOM 1466 C C . ALA A 1 192 ? -26.047 13.567 16.006 1.00 96.81 192 ALA A C 1
ATOM 1468 O O . ALA A 1 192 ? -26.544 12.859 15.130 1.00 96.81 192 ALA A O 1
ATOM 1469 N N . LEU A 1 193 ? -26.791 14.376 16.766 1.00 96.31 193 LEU A N 1
ATOM 1470 C CA . LEU A 1 193 ? -28.252 14.455 16.667 1.00 96.31 193 LEU A CA 1
ATOM 1471 C C . LEU A 1 193 ? -28.718 14.991 15.308 1.00 96.31 193 LEU A C 1
ATOM 1473 O O . LEU A 1 193 ? -29.624 14.419 14.702 1.00 96.31 193 LEU A O 1
ATOM 1477 N N . HIS A 1 194 ? -28.075 16.046 14.801 1.00 97.44 194 HIS A N 1
ATOM 1478 C CA . HIS A 1 194 ? -28.365 16.615 13.483 1.00 97.44 194 HIS A CA 1
ATOM 1479 C C . HIS A 1 194 ? -28.186 15.576 12.366 1.00 97.44 194 HIS A C 1
ATOM 1481 O O . HIS A 1 194 ? -29.030 15.455 11.480 1.00 97.44 194 HIS A O 1
ATOM 1487 N N . ASN A 1 195 ? -27.125 14.770 12.451 1.00 96.88 195 ASN A N 1
ATOM 1488 C CA . ASN A 1 195 ? -26.835 13.694 11.502 1.00 96.88 195 ASN A CA 1
ATOM 1489 C C . ASN A 1 195 ? -27.581 12.385 11.808 1.00 96.88 195 ASN A C 1
ATOM 1491 O O . ASN A 1 195 ? -27.348 11.377 11.143 1.00 96.88 195 ASN A O 1
ATOM 1495 N N . ARG A 1 196 ? -28.491 12.379 12.795 1.00 96.75 196 ARG A N 1
ATOM 1496 C CA . ARG A 1 196 ? -29.269 11.201 13.218 1.00 96.75 196 ARG A CA 1
ATOM 1497 C C . ARG A 1 196 ? -28.389 10.006 13.616 1.00 96.75 196 ARG A C 1
ATOM 1499 O O . ARG A 1 196 ? -28.802 8.852 13.483 1.00 96.75 196 ARG A O 1
ATOM 1506 N N . ALA A 1 197 ? -27.183 10.275 14.111 1.00 96.88 197 ALA A N 1
ATOM 1507 C CA . ALA A 1 197 ? -26.317 9.257 14.681 1.00 96.88 197 ALA A CA 1
ATOM 1508 C C . ALA A 1 197 ? -26.950 8.704 15.964 1.00 96.88 197 ALA A C 1
ATOM 1510 O O . ALA A 1 197 ? -27.569 9.432 16.736 1.00 96.88 197 ALA A O 1
ATOM 1511 N N . ARG A 1 198 ? -26.794 7.397 16.190 1.00 96.19 198 ARG A N 1
ATOM 1512 C CA . ARG A 1 198 ? -27.303 6.715 17.396 1.00 96.19 198 ARG A CA 1
ATOM 1513 C C . ARG A 1 198 ? -26.213 6.374 18.403 1.00 96.19 198 ARG A C 1
ATOM 1515 O O . ARG A 1 198 ? -26.524 6.073 19.552 1.00 96.19 198 ARG A O 1
ATOM 1522 N N . VAL A 1 199 ? -24.959 6.388 17.955 1.00 97.56 199 VAL A N 1
ATOM 1523 C CA . VAL A 1 199 ? -23.801 5.953 18.729 1.00 97.56 199 VAL A CA 1
ATOM 1524 C C . VAL A 1 199 ? -22.725 7.030 18.664 1.00 97.56 199 VAL A C 1
ATOM 1526 O O . VAL A 1 199 ? -22.424 7.532 17.582 1.00 97.56 199 VAL A O 1
ATOM 1529 N N . LEU A 1 200 ? -22.153 7.366 19.815 1.00 97.50 200 LEU A N 1
ATOM 1530 C CA . LEU A 1 200 ? -20.925 8.142 19.941 1.00 97.50 200 LEU A CA 1
ATOM 1531 C C . LEU A 1 200 ? -19.784 7.186 20.268 1.00 97.50 200 LEU A C 1
ATOM 1533 O O . LEU A 1 200 ? -19.880 6.424 21.227 1.00 97.50 200 LEU A O 1
ATOM 1537 N N . THR A 1 201 ? -18.709 7.228 19.489 1.00 97.12 201 THR A N 1
ATOM 1538 C CA . THR A 1 201 ? -17.600 6.277 19.613 1.00 97.12 201 THR A CA 1
ATOM 1539 C C . THR A 1 201 ? -16.284 7.006 19.825 1.00 97.12 201 THR A C 1
ATOM 1541 O O . THR A 1 201 ? -15.913 7.846 19.009 1.00 97.12 201 THR A O 1
ATOM 1544 N N . SER A 1 202 ? -15.553 6.642 20.880 1.00 95.75 202 SER A N 1
ATOM 1545 C CA . SER A 1 202 ? -14.142 7.006 21.040 1.00 95.75 202 SER A CA 1
ATOM 1546 C C . SER A 1 202 ? -13.270 5.931 20.380 1.00 95.75 202 SER A C 1
ATOM 1548 O O . SER A 1 202 ? -13.391 4.748 20.709 1.00 95.75 202 SER A O 1
ATOM 1550 N N . THR A 1 203 ? -12.461 6.316 19.389 1.00 91.88 203 THR A N 1
ATOM 1551 C CA . THR A 1 203 ? -11.730 5.401 18.485 1.00 91.88 203 THR A CA 1
ATOM 1552 C C . THR A 1 203 ? -10.458 6.055 17.905 1.00 91.88 203 THR A C 1
ATOM 1554 O O . THR A 1 203 ? -10.140 7.193 18.250 1.00 91.88 203 THR A O 1
ATOM 1557 N N . TYR A 1 204 ? -9.786 5.350 16.983 1.00 80.81 204 TYR A N 1
ATOM 1558 C CA . TYR A 1 204 ? -8.521 5.623 16.277 1.00 80.81 204 TYR A CA 1
ATOM 1559 C C . TYR A 1 204 ? -7.256 5.102 16.953 1.00 80.81 204 TYR A C 1
ATOM 1561 O O . TYR A 1 204 ? -7.047 3.891 16.958 1.00 80.81 204 TYR A O 1
ATOM 1569 N N . ASN A 1 205 ? -6.379 5.976 17.458 1.00 77.12 205 ASN A N 1
ATOM 1570 C CA . ASN A 1 205 ? -5.270 5.549 18.320 1.00 77.12 205 ASN A CA 1
ATOM 1571 C C . ASN A 1 205 ? -5.843 4.838 19.561 1.00 77.12 205 ASN A C 1
ATOM 1573 O O . ASN A 1 205 ? -7.019 4.510 19.603 1.00 77.12 205 ASN A O 1
ATOM 1577 N N . GLU A 1 206 ? -5.064 4.599 20.611 1.00 89.56 206 GLU A N 1
ATOM 1578 C CA . GLU A 1 206 ? -5.677 4.074 21.833 1.00 89.56 206 GLU A CA 1
ATOM 1579 C C . GLU A 1 206 ? -6.610 5.133 22.469 1.00 89.56 206 GLU A C 1
ATOM 1581 O O . GLU A 1 206 ? -6.098 6.115 23.020 1.00 89.56 206 GLU A O 1
ATOM 1586 N N . PRO A 1 207 ? -7.956 4.980 22.408 1.00 91.75 207 PRO A N 1
ATOM 1587 C CA . PRO A 1 207 ? -8.886 5.997 22.908 1.00 91.75 207 PRO A CA 1
ATOM 1588 C C . PRO A 1 207 ? -8.816 6.181 24.425 1.00 91.75 207 PRO A C 1
ATOM 1590 O O . PRO A 1 207 ? -9.290 7.192 24.943 1.00 91.75 207 PRO A O 1
ATOM 1593 N N . LEU A 1 208 ? -8.242 5.220 25.160 1.00 93.44 208 LEU A N 1
ATOM 1594 C CA . LEU A 1 208 ? -8.117 5.323 26.610 1.00 93.44 208 LEU A CA 1
ATOM 1595 C C . LEU A 1 208 ? -7.198 6.473 27.057 1.00 93.44 208 LEU A C 1
ATOM 1597 O O . LEU A 1 208 ? -7.356 6.947 28.180 1.00 93.44 208 LEU A O 1
ATOM 1601 N N . ILE A 1 209 ? -6.309 6.963 26.181 1.00 91.56 209 ILE A N 1
ATOM 1602 C CA . ILE A 1 209 ? -5.391 8.089 26.451 1.00 91.56 209 ILE A CA 1
ATOM 1603 C C . ILE A 1 209 ? -6.150 9.397 26.737 1.00 91.56 209 ILE A C 1
ATOM 1605 O O . ILE A 1 209 ? -5.628 10.270 27.424 1.00 91.56 209 ILE A O 1
ATOM 1609 N N . THR A 1 210 ? -7.371 9.546 26.218 1.00 93.12 210 THR A N 1
ATOM 1610 C CA . THR A 1 210 ? -8.190 10.764 26.339 1.00 93.12 210 THR A CA 1
ATOM 1611 C C . THR A 1 210 ? -9.556 10.470 26.963 1.00 93.12 210 THR A C 1
ATOM 1613 O O . THR A 1 210 ? -10.572 11.070 26.599 1.00 93.12 210 THR A O 1
ATOM 1616 N N . SER A 1 211 ? -9.597 9.527 27.908 1.00 96.06 211 SER A N 1
ATOM 1617 C CA . SER A 1 211 ? -10.851 9.046 28.501 1.00 96.06 211 SER A CA 1
ATOM 1618 C C . SER A 1 211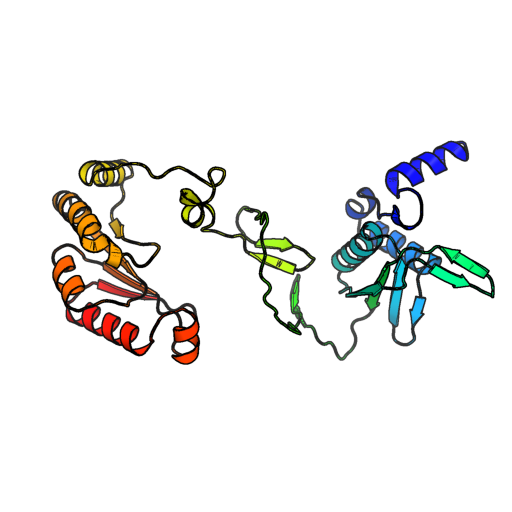 ? -11.644 10.133 29.214 1.00 96.06 211 SER A C 1
ATOM 1620 O O . SER A 1 211 ? -12.869 10.110 29.175 1.00 96.06 211 SER A O 1
ATOM 1622 N N . GLU A 1 212 ? -10.975 11.106 29.825 1.00 96.50 212 GLU A N 1
ATOM 1623 C CA . GLU A 1 212 ? -11.608 12.241 30.494 1.00 96.50 212 GLU A CA 1
ATOM 1624 C C . GLU A 1 212 ? -12.427 13.065 29.500 1.00 96.50 212 GLU A C 1
ATOM 1626 O O . GLU A 1 212 ? -13.585 13.388 29.755 1.00 96.50 212 GLU A O 1
ATOM 1631 N N . TRP A 1 213 ? -11.857 13.336 28.325 1.00 95.88 213 TRP A N 1
ATOM 1632 C CA . TRP A 1 213 ? -12.557 14.040 27.257 1.00 95.88 213 TRP A CA 1
ATOM 1633 C C . TRP A 1 213 ? -13.728 13.222 26.708 1.00 95.88 213 TRP A C 1
ATOM 1635 O O . TRP A 1 213 ? -14.840 13.737 26.586 1.00 95.88 213 TRP A O 1
ATOM 1645 N N . ALA A 1 214 ? -13.503 11.938 26.420 1.00 97.00 214 ALA A N 1
ATOM 1646 C CA . ALA A 1 214 ? -14.555 11.053 25.927 1.00 97.00 214 ALA A CA 1
ATOM 1647 C C . ALA A 1 214 ? -15.731 10.963 26.914 1.00 97.00 214 ALA A C 1
ATOM 1649 O O . ALA A 1 214 ? -16.887 11.029 26.502 1.00 97.00 214 ALA A O 1
ATOM 1650 N N . VAL A 1 215 ? -15.455 10.885 28.220 1.00 97.94 215 VAL A N 1
ATOM 1651 C CA . VAL A 1 215 ? -16.483 10.855 29.268 1.00 97.94 215 VAL A CA 1
ATOM 1652 C C . VAL A 1 215 ? -17.294 12.150 29.318 1.00 97.94 215 VAL A C 1
ATOM 16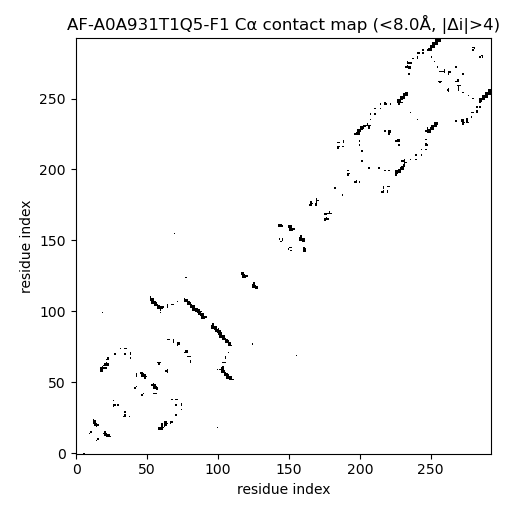54 O O . VAL A 1 215 ? -18.513 12.069 29.464 1.00 97.94 215 VAL A O 1
ATOM 1657 N N . GLU A 1 216 ? -16.687 13.328 29.147 1.00 98.06 216 GLU A N 1
ATOM 1658 C CA . GLU A 1 216 ? -17.445 14.589 29.067 1.00 98.06 216 GLU A CA 1
ATOM 1659 C C . GLU A 1 216 ? -18.403 14.609 27.864 1.00 98.06 216 GLU A C 1
ATOM 1661 O O . GLU A 1 216 ? -19.567 14.992 27.998 1.00 98.06 216 GLU A O 1
ATOM 1666 N N . VAL A 1 217 ? -17.965 14.098 26.709 1.00 98.06 217 VAL A N 1
ATOM 1667 C CA . VAL A 1 217 ? -18.823 13.918 25.524 1.00 98.06 217 VAL A CA 1
ATOM 1668 C C . VAL A 1 217 ? -19.942 12.905 25.786 1.00 98.06 217 VAL A C 1
ATOM 1670 O O . VAL A 1 217 ? -21.096 13.138 25.420 1.00 98.06 217 VAL A O 1
ATOM 1673 N N . PHE A 1 218 ? -19.637 11.789 26.444 1.00 98.31 218 PHE A N 1
ATOM 1674 C CA . PHE A 1 218 ? -20.609 10.727 26.705 1.00 98.31 218 PHE A CA 1
ATOM 1675 C C . PHE A 1 218 ? -21.639 11.097 27.764 1.00 98.31 218 PHE A C 1
ATOM 1677 O O . PHE A 1 218 ? -22.804 10.736 27.609 1.00 98.31 218 PHE A O 1
ATOM 1684 N N . LYS A 1 219 ? -21.272 11.860 28.799 1.00 98.06 219 LYS A N 1
ATOM 1685 C CA . LYS A 1 219 ? -22.237 12.419 29.761 1.00 98.06 219 LYS A CA 1
ATOM 1686 C C . LYS A 1 219 ? -23.316 13.229 29.040 1.00 98.06 219 LYS A C 1
ATOM 1688 O O . LYS A 1 219 ? -24.505 12.981 29.243 1.00 98.06 219 LYS A O 1
ATOM 1693 N N . GLU A 1 220 ? -22.894 14.131 28.157 1.00 97.81 220 GLU A N 1
ATOM 1694 C CA . GLU A 1 220 ? -23.786 14.971 27.355 1.00 97.81 220 GLU A CA 1
ATOM 1695 C C . GLU A 1 220 ? -24.626 14.130 26.377 1.00 97.81 220 GLU A C 1
ATOM 1697 O O . GLU A 1 220 ? -25.842 14.300 26.274 1.00 97.81 220 GLU A O 1
ATOM 1702 N N . GLY A 1 221 ? -23.999 13.175 25.684 1.00 97.38 221 GLY A N 1
ATOM 1703 C CA . GLY A 1 221 ? -24.671 12.317 24.709 1.00 97.38 221 GLY A CA 1
ATOM 1704 C C . GLY A 1 221 ? -25.726 11.405 25.334 1.00 97.38 221 GLY A C 1
ATOM 1705 O O . GLY A 1 221 ? -26.852 11.321 24.836 1.00 97.38 221 GLY A O 1
ATOM 1706 N N . ARG A 1 222 ? -25.402 10.768 26.464 1.00 97.25 222 ARG A N 1
ATOM 1707 C CA . ARG A 1 222 ? -26.331 9.894 27.197 1.00 97.25 222 ARG A CA 1
ATOM 1708 C C . ARG A 1 222 ? -27.539 10.643 27.727 1.00 97.25 222 ARG A C 1
ATOM 1710 O O . ARG A 1 222 ? -28.644 10.113 27.653 1.00 97.25 222 ARG A O 1
ATOM 1717 N N . ALA A 1 223 ? -27.357 11.874 28.213 1.00 96.62 223 ALA A N 1
ATOM 1718 C CA . ALA A 1 223 ? -28.468 12.719 28.654 1.00 96.62 223 ALA A CA 1
ATOM 1719 C C . ALA A 1 223 ? -29.502 12.962 27.536 1.00 96.62 223 ALA A C 1
ATOM 1721 O O . ALA A 1 223 ? -30.658 13.277 27.813 1.00 96.62 223 ALA A O 1
ATOM 1722 N N . ARG A 1 224 ? -29.102 12.765 26.275 1.00 96.75 224 ARG A N 1
ATOM 1723 C CA . ARG A 1 224 ? -29.934 12.919 25.076 1.00 96.75 224 ARG A CA 1
ATOM 1724 C C . ARG A 1 224 ? -30.259 11.593 24.382 1.00 96.75 224 ARG A C 1
ATOM 1726 O O . ARG A 1 224 ? -30.738 11.595 23.252 1.00 96.75 224 ARG A O 1
ATOM 1733 N N . GLY A 1 225 ? -30.017 10.467 25.054 1.00 96.38 225 GLY A N 1
ATOM 1734 C CA . GLY A 1 225 ? -30.383 9.133 24.577 1.00 96.38 225 GLY A CA 1
ATOM 1735 C C . GLY A 1 225 ? -29.426 8.510 23.558 1.00 96.38 225 GLY A C 1
ATOM 1736 O O . GLY A 1 225 ? -29.803 7.533 22.913 1.00 96.38 225 GLY A O 1
ATOM 1737 N N . LEU A 1 226 ? -28.209 9.041 23.394 1.00 97.75 226 LEU A N 1
ATOM 1738 C CA . LEU A 1 226 ? -27.184 8.419 22.551 1.00 97.75 226 LEU A CA 1
ATOM 1739 C C . LEU A 1 226 ? -26.492 7.268 23.289 1.00 97.75 226 LEU A C 1
ATOM 1741 O O . LEU A 1 226 ? -26.175 7.369 24.476 1.00 97.75 226 LEU A O 1
ATOM 1745 N N . VAL A 1 227 ? -26.219 6.190 22.557 1.00 98.00 227 VAL A N 1
ATOM 1746 C CA . VAL A 1 227 ? -25.401 5.066 23.030 1.00 98.00 227 VAL A CA 1
ATOM 1747 C C . VAL A 1 227 ? -23.932 5.453 22.919 1.00 98.00 227 VAL A C 1
ATOM 1749 O O . VAL A 1 227 ? -23.536 6.107 21.956 1.00 98.00 227 VAL A O 1
ATOM 1752 N N . CYS A 1 228 ? -23.109 5.056 23.883 1.00 98.25 228 CYS A N 1
ATOM 1753 C CA . CYS A 1 228 ? -21.692 5.421 23.893 1.00 98.25 228 CYS A CA 1
ATOM 1754 C C . CYS A 1 228 ? -20.808 4.178 23.798 1.00 98.25 228 CYS A C 1
ATOM 1756 O O . CYS A 1 228 ? -21.097 3.149 24.418 1.00 98.25 228 CYS A O 1
ATOM 1758 N N . SER A 1 229 ? -19.731 4.265 23.017 1.00 98.00 229 SER A N 1
ATOM 1759 C CA . SER A 1 229 ? -18.853 3.133 22.750 1.00 98.00 229 SER A CA 1
ATOM 1760 C C . SER A 1 229 ? -17.368 3.473 22.685 1.00 98.00 229 SER A C 1
ATOM 1762 O O . SER A 1 229 ? -16.967 4.608 22.426 1.00 98.00 229 SER A O 1
ATOM 1764 N N . TYR A 1 230 ? -16.549 2.448 22.903 1.00 97.62 230 TYR A N 1
ATOM 1765 C CA . TYR A 1 230 ? -15.100 2.473 22.709 1.00 97.62 230 TYR A CA 1
ATOM 1766 C C . TYR A 1 230 ? -14.681 1.456 21.644 1.00 97.62 230 TYR A C 1
ATOM 1768 O O . TYR A 1 230 ? -15.216 0.348 21.604 1.00 97.62 230 TYR A O 1
ATOM 1776 N N . VAL A 1 231 ? -13.694 1.815 20.821 1.00 96.25 231 VAL A N 1
ATOM 1777 C CA . VAL A 1 231 ? -12.962 0.897 19.933 1.00 96.25 231 VAL A CA 1
ATOM 1778 C C . VAL A 1 231 ? -11.476 1.018 20.262 1.00 96.25 231 VAL A C 1
ATOM 1780 O O . VAL A 1 231 ? -10.869 2.050 19.994 1.00 96.25 231 VAL A O 1
ATOM 1783 N N . SER A 1 232 ? -10.906 -0.012 20.885 1.00 94.00 232 SER A N 1
ATOM 1784 C CA . SER A 1 232 ? -9.583 0.026 21.524 1.00 94.00 232 SER A CA 1
ATOM 1785 C C . SER A 1 232 ? -8.725 -1.178 21.125 1.00 94.00 232 SER A C 1
ATOM 1787 O O . SER A 1 232 ? -9.235 -2.212 20.679 1.00 94.00 232 SER A O 1
ATOM 1789 N N . ASN A 1 233 ? -7.407 -1.073 21.315 1.00 91.56 233 ASN A N 1
ATOM 1790 C CA . ASN A 1 233 ? -6.506 -2.222 21.187 1.00 91.56 233 ASN A CA 1
ATOM 1791 C C . ASN A 1 233 ? -6.575 -3.173 22.401 1.00 91.56 233 ASN A C 1
ATOM 1793 O O . ASN A 1 233 ? -5.951 -4.233 22.375 1.00 91.56 233 ASN A O 1
ATOM 1797 N N . GLY A 1 234 ? -7.339 -2.815 23.442 1.00 91.69 234 GLY A N 1
ATOM 1798 C CA . GLY A 1 234 ? -7.602 -3.637 24.624 1.00 91.69 234 GLY A CA 1
ATOM 1799 C C . GLY A 1 234 ? -6.561 -3.514 25.737 1.00 91.69 234 GLY A C 1
ATOM 1800 O O . GLY A 1 234 ? -6.673 -4.218 26.740 1.00 91.69 234 GLY A O 1
ATOM 1801 N N . ASN A 1 235 ? -5.562 -2.636 25.600 1.00 92.56 235 ASN A N 1
ATOM 1802 C CA . ASN A 1 235 ? -4.545 -2.394 26.625 1.00 92.56 235 ASN A CA 1
ATOM 1803 C C . ASN A 1 235 ? -5.075 -1.470 27.735 1.00 92.56 235 ASN A C 1
ATOM 1805 O O . ASN A 1 235 ? -4.662 -0.319 27.866 1.00 92.56 235 ASN A O 1
ATOM 1809 N N . ALA A 1 236 ? -6.039 -1.973 28.504 1.00 94.12 236 ALA A N 1
ATOM 1810 C CA . ALA A 1 236 ? -6.749 -1.217 29.527 1.00 94.12 236 ALA A CA 1
ATOM 1811 C C . ALA A 1 236 ? -6.254 -1.539 30.942 1.00 94.12 236 ALA A C 1
ATOM 1813 O O . ALA A 1 236 ? -5.873 -2.673 31.238 1.00 94.12 236 ALA A O 1
ATOM 1814 N N . THR A 1 237 ? -6.332 -0.558 31.841 1.00 95.44 237 THR A N 1
ATOM 1815 C CA . THR A 1 237 ? -6.176 -0.777 33.286 1.00 95.44 237 THR A CA 1
ATOM 1816 C C . THR A 1 237 ? -7.541 -0.900 33.964 1.00 95.44 237 THR A C 1
ATOM 1818 O O . THR A 1 237 ? -8.570 -0.536 33.393 1.00 95.44 237 THR A O 1
ATOM 1821 N N . ALA A 1 238 ? -7.578 -1.415 35.192 1.00 97.12 238 ALA A N 1
ATOM 1822 C CA . ALA A 1 238 ? -8.827 -1.527 35.942 1.00 97.12 238 ALA A CA 1
ATOM 1823 C C . ALA A 1 238 ? -9.459 -0.147 36.200 1.00 97.12 238 ALA A C 1
ATOM 1825 O O . ALA A 1 238 ? -10.659 0.027 36.001 1.00 97.12 238 ALA A O 1
ATOM 1826 N N . GLU A 1 239 ? -8.636 0.837 36.562 1.00 97.56 239 GLU A N 1
ATOM 1827 C CA . GLU A 1 239 ? -9.046 2.185 36.954 1.00 97.56 239 GLU A CA 1
ATOM 1828 C C . GLU A 1 239 ? -9.774 2.908 35.823 1.00 97.56 239 GLU A C 1
ATOM 1830 O O . GLU A 1 239 ? -10.841 3.480 36.042 1.00 97.56 239 GLU A O 1
ATOM 1835 N N . VAL A 1 240 ? -9.235 2.852 34.599 1.00 97.00 240 VAL A N 1
ATOM 1836 C CA . VAL A 1 240 ? -9.873 3.516 33.457 1.00 97.00 240 VAL A CA 1
ATOM 1837 C C . VAL A 1 240 ? -11.176 2.821 33.068 1.00 97.00 240 VAL A C 1
ATOM 1839 O O . VAL A 1 240 ? -12.152 3.489 32.737 1.00 97.00 240 VAL A O 1
ATOM 1842 N N . LEU A 1 241 ? -11.239 1.489 33.172 1.00 97.81 241 LEU A N 1
ATOM 1843 C CA . LEU A 1 241 ? -12.468 0.747 32.898 1.00 97.81 241 LEU A CA 1
ATOM 1844 C C . LEU A 1 241 ? -13.559 1.061 33.925 1.00 97.81 241 LEU A C 1
ATOM 1846 O O . LEU A 1 241 ? -14.715 1.224 33.542 1.00 97.81 241 LEU A O 1
ATOM 1850 N N . ASP A 1 242 ? -13.200 1.184 35.203 1.00 97.94 242 ASP A N 1
ATOM 1851 C CA . ASP A 1 242 ? -14.128 1.585 36.264 1.00 97.94 242 ASP A CA 1
ATOM 1852 C C . ASP A 1 242 ? -14.605 3.031 36.077 1.00 97.94 242 ASP A C 1
ATOM 1854 O O . ASP A 1 242 ? -15.792 3.317 36.241 1.00 97.94 242 ASP A O 1
ATOM 1858 N N . TYR A 1 243 ? -13.709 3.924 35.654 1.00 98.19 243 TYR A N 1
ATOM 1859 C CA . TYR A 1 243 ? -14.023 5.322 35.368 1.00 98.19 243 TYR A CA 1
ATOM 1860 C C . TYR A 1 243 ? -15.026 5.490 34.216 1.00 98.19 243 TYR A C 1
ATOM 1862 O O . TYR A 1 243 ? -15.987 6.252 34.339 1.00 98.19 243 TYR A O 1
ATOM 1870 N N . ILE A 1 244 ? -14.844 4.771 33.103 1.00 97.81 244 ILE A N 1
ATOM 1871 C CA . ILE A 1 244 ? -15.708 4.918 31.918 1.00 97.81 244 ILE A CA 1
ATOM 1872 C C . ILE A 1 244 ? -16.997 4.093 32.001 1.00 97.81 244 ILE A C 1
ATOM 1874 O O . ILE A 1 244 ? -17.967 4.407 31.307 1.00 97.81 244 ILE A O 1
ATOM 1878 N N . ARG A 1 245 ? -17.037 3.035 32.826 1.00 97.56 245 ARG A N 1
ATOM 1879 C CA . ARG A 1 245 ? -18.158 2.083 32.863 1.00 97.56 245 ARG A CA 1
ATOM 1880 C C . ARG A 1 245 ? -19.537 2.735 33.025 1.00 97.56 245 ARG A C 1
ATOM 1882 O O . ARG A 1 245 ? -20.447 2.282 32.328 1.00 97.56 245 ARG A O 1
ATOM 1889 N N . PRO A 1 246 ? -19.747 3.765 33.868 1.00 97.56 246 PRO A N 1
ATOM 1890 C 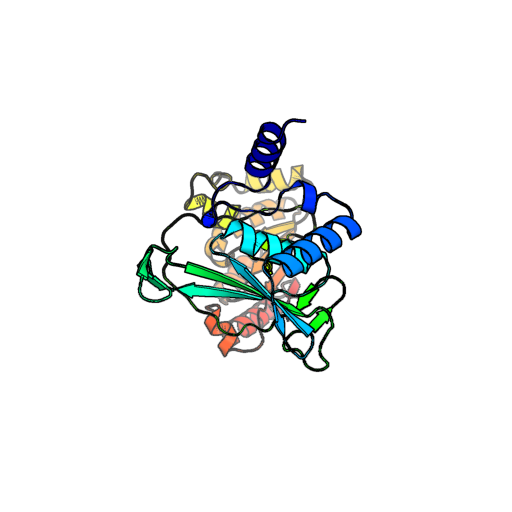CA . PRO A 1 246 ? -21.061 4.399 34.007 1.00 97.56 246 PRO A CA 1
ATOM 1891 C C . PRO A 1 246 ? -21.575 5.061 32.721 1.00 97.56 246 PRO A C 1
ATOM 1893 O O . PRO A 1 246 ? -22.772 5.322 32.602 1.00 97.56 246 PRO A O 1
ATOM 1896 N N . TYR A 1 247 ? -20.682 5.344 31.770 1.00 98.00 247 TYR A N 1
ATOM 1897 C CA . TYR A 1 247 ? -20.971 6.158 30.594 1.00 98.00 247 TYR A CA 1
ATOM 1898 C C . TYR A 1 247 ? -20.897 5.386 29.277 1.00 98.00 247 TYR A C 1
ATOM 1900 O O . TYR A 1 247 ? -21.341 5.905 28.261 1.00 98.00 247 TYR A O 1
ATOM 1908 N N . VAL A 1 248 ? -20.388 4.157 29.273 1.00 97.69 248 VAL A N 1
ATOM 1909 C CA . VAL A 1 248 ? -20.128 3.386 28.051 1.00 97.69 248 VAL A CA 1
ATOM 1910 C C . VAL A 1 248 ? -20.937 2.094 28.061 1.00 97.69 248 VAL A C 1
ATOM 1912 O O . VAL A 1 248 ? -20.942 1.357 29.049 1.00 97.69 248 VAL A O 1
ATOM 1915 N N . ASP A 1 249 ? -21.605 1.814 26.942 1.00 95.69 249 ASP A N 1
ATOM 1916 C CA . ASP A 1 249 ? -22.428 0.618 26.759 1.00 95.69 249 ASP A CA 1
ATOM 1917 C C . ASP A 1 249 ? -21.677 -0.448 25.956 1.00 95.69 249 ASP A C 1
ATOM 1919 O O . ASP A 1 249 ? -21.655 -1.614 26.348 1.00 95.69 249 ASP A O 1
ATOM 1923 N N . LEU A 1 250 ? -21.049 -0.042 24.845 1.00 98.12 250 LEU A N 1
ATOM 1924 C CA . LEU A 1 250 ? -20.406 -0.951 23.893 1.00 98.12 250 LEU A CA 1
ATOM 1925 C C . LEU A 1 250 ? -18.884 -0.812 23.945 1.00 98.12 250 LEU A C 1
ATOM 1927 O O . LEU A 1 250 ? -18.349 0.295 23.990 1.00 98.12 250 LEU A O 1
ATOM 1931 N N . TYR A 1 251 ? -18.176 -1.930 23.877 1.00 98.12 251 TYR A N 1
ATOM 1932 C CA . TYR A 1 251 ? -16.722 -1.949 23.870 1.00 98.12 251 TYR A CA 1
ATOM 1933 C C . TYR A 1 251 ? -16.225 -2.940 22.823 1.00 98.12 251 TYR A C 1
ATOM 1935 O O . TYR A 1 251 ? -16.462 -4.140 22.929 1.00 98.12 251 TYR A O 1
ATOM 1943 N N . LYS A 1 252 ? -15.523 -2.444 21.808 1.00 97.31 252 LYS A N 1
ATOM 1944 C CA . LYS A 1 252 ? -14.902 -3.260 20.768 1.00 97.31 252 LYS A CA 1
ATOM 1945 C C . LYS A 1 252 ? -13.399 -3.327 20.994 1.00 97.31 252 LYS A C 1
ATOM 1947 O O . LYS A 1 252 ? -12.747 -2.291 21.128 1.00 97.31 252 LYS A O 1
ATOM 1952 N N . VAL A 1 253 ? -12.853 -4.538 21.002 1.00 95.62 253 VAL A N 1
ATOM 1953 C CA . VAL A 1 253 ? -11.412 -4.784 21.112 1.00 95.62 253 VAL A CA 1
ATOM 1954 C C . VAL A 1 253 ? -10.884 -5.401 19.822 1.00 95.62 253 VAL A C 1
ATOM 1956 O O . VAL A 1 253 ? -11.361 -6.451 19.392 1.00 95.62 253 VAL A O 1
ATOM 1959 N N . ASP A 1 254 ? -9.870 -4.771 19.229 1.00 91.50 254 ASP A N 1
ATOM 1960 C CA . ASP A 1 254 ? -9.142 -5.321 18.083 1.00 91.50 254 ASP A CA 1
ATOM 1961 C C . ASP A 1 254 ? -7.977 -6.207 18.548 1.00 91.50 254 ASP A C 1
ATOM 1963 O O . ASP A 1 254 ? -6.865 -5.726 18.786 1.00 91.50 254 ASP A O 1
ATOM 1967 N N . LEU A 1 255 ? -8.207 -7.517 18.631 1.00 91.88 255 LEU A N 1
ATOM 1968 C CA . LEU A 1 255 ? -7.170 -8.490 18.965 1.00 91.88 255 LEU A CA 1
ATOM 1969 C C . LEU A 1 255 ? -6.354 -8.845 17.713 1.00 91.88 255 LEU A C 1
ATOM 1971 O O . LEU A 1 255 ? -6.816 -9.563 16.827 1.00 91.88 255 LEU A O 1
ATOM 1975 N N . LYS A 1 256 ? -5.123 -8.331 17.632 1.00 89.25 256 LYS A N 1
ATOM 1976 C CA . LYS A 1 256 ? -4.327 -8.366 16.390 1.00 89.25 256 LYS A CA 1
ATOM 1977 C C . LYS A 1 256 ? -3.678 -9.717 16.079 1.00 89.25 256 LYS A C 1
ATOM 1979 O O . LYS A 1 256 ? -3.419 -10.001 14.919 1.00 89.25 256 LYS A O 1
ATOM 1984 N N . SER A 1 257 ? -3.381 -10.532 17.088 1.00 86.81 257 SER A N 1
ATOM 1985 C CA . SER A 1 257 ? -2.757 -11.850 16.929 1.00 86.81 257 SER A CA 1
ATOM 1986 C C . SER A 1 257 ? -2.838 -12.649 18.233 1.00 86.81 257 SER A C 1
ATOM 1988 O O . SER A 1 257 ? -2.950 -12.064 19.308 1.00 86.81 257 SER A O 1
ATOM 1990 N N . PHE A 1 258 ? -2.735 -13.977 18.143 1.00 90.25 258 PHE A N 1
ATOM 1991 C CA . PHE A 1 258 ? -2.527 -14.878 19.287 1.00 90.25 258 PHE A CA 1
ATOM 1992 C C . PHE A 1 258 ? -1.052 -15.297 19.469 1.00 90.25 258 PHE A C 1
ATOM 1994 O O . PHE A 1 258 ? -0.753 -16.139 20.314 1.00 90.25 258 PHE A O 1
ATOM 2001 N N . ASP A 1 259 ? -0.121 -14.699 18.719 1.00 90.94 259 ASP A N 1
ATOM 2002 C CA . ASP A 1 259 ? 1.328 -14.871 18.887 1.00 90.94 259 ASP A CA 1
ATOM 2003 C C . ASP A 1 259 ? 1.927 -13.682 19.660 1.00 90.94 259 ASP A C 1
ATOM 2005 O O . ASP A 1 259 ? 2.001 -12.565 19.143 1.00 90.94 259 ASP A O 1
ATOM 2009 N N . ASP A 1 260 ? 2.393 -13.918 20.894 1.00 91.81 260 ASP A N 1
ATOM 2010 C CA . ASP A 1 260 ? 3.005 -12.882 21.746 1.00 91.81 260 ASP A CA 1
ATOM 2011 C C . ASP A 1 260 ? 4.252 -12.256 21.106 1.00 91.81 260 ASP A C 1
ATOM 2013 O O . ASP A 1 260 ? 4.480 -11.055 21.256 1.00 91.81 260 ASP A O 1
ATOM 2017 N N . LYS A 1 261 ? 5.049 -13.030 20.354 1.00 91.62 261 LYS A N 1
ATOM 2018 C CA . LYS A 1 261 ? 6.253 -12.506 19.697 1.00 91.62 261 LYS A CA 1
ATOM 2019 C C . LYS A 1 261 ? 5.873 -11.492 18.624 1.00 91.62 261 LYS A C 1
ATOM 2021 O O . LYS A 1 261 ? 6.477 -10.422 18.565 1.00 91.62 261 LYS A O 1
ATOM 2026 N N . HIS A 1 262 ? 4.873 -11.813 17.808 1.00 86.44 262 HIS A N 1
ATOM 2027 C CA . HIS A 1 262 ? 4.352 -10.891 16.805 1.00 86.44 262 HIS A CA 1
ATOM 2028 C C . HIS A 1 262 ? 3.690 -9.671 17.460 1.00 86.44 262 HIS A C 1
ATOM 2030 O O . HIS A 1 262 ? 3.948 -8.538 17.064 1.00 86.44 262 HIS A O 1
ATOM 2036 N N . TYR A 1 263 ? 2.923 -9.870 18.535 1.00 88.75 263 TYR A N 1
ATOM 2037 C CA . TYR A 1 263 ? 2.269 -8.774 19.257 1.00 88.75 263 TYR A CA 1
ATOM 2038 C C . TYR A 1 263 ? 3.264 -7.745 19.813 1.00 88.75 263 TYR A C 1
ATOM 2040 O O . TYR A 1 263 ? 3.019 -6.539 19.743 1.00 88.75 263 TYR A O 1
ATOM 2048 N N . ARG A 1 264 ? 4.419 -8.205 20.311 1.00 90.25 264 ARG A N 1
ATOM 2049 C CA . ARG A 1 264 ? 5.502 -7.328 20.789 1.00 90.25 264 ARG A CA 1
ATOM 2050 C C . ARG A 1 264 ? 6.104 -6.466 19.692 1.00 90.25 264 ARG A C 1
ATOM 2052 O O . ARG A 1 264 ? 6.489 -5.335 19.970 1.00 90.25 264 ARG A O 1
ATOM 2059 N N . GLN A 1 265 ? 6.157 -6.963 18.458 1.00 89.56 265 GLN A N 1
ATOM 2060 C CA . GLN A 1 265 ? 6.606 -6.169 17.308 1.00 89.56 265 GLN A CA 1
ATOM 2061 C C . GLN A 1 265 ? 5.634 -5.022 16.998 1.00 89.56 265 GLN A C 1
ATOM 2063 O O . GLN A 1 265 ? 6.060 -3.988 16.496 1.00 89.56 265 GLN A O 1
ATOM 2068 N N . LEU A 1 266 ? 4.353 -5.176 17.354 1.00 84.88 266 LEU A N 1
ATOM 2069 C CA . LEU A 1 266 ? 3.322 -4.139 17.242 1.00 84.88 266 LEU A CA 1
ATOM 2070 C C . LEU A 1 266 ? 3.307 -3.167 18.440 1.00 84.88 266 LEU A C 1
ATOM 2072 O O . LEU A 1 266 ? 2.478 -2.262 18.478 1.00 84.88 266 LEU A O 1
ATOM 2076 N N . GLY A 1 267 ? 4.187 -3.353 19.432 1.00 85.31 267 GLY A N 1
ATOM 2077 C CA . GLY A 1 267 ? 4.264 -2.511 20.631 1.00 85.31 267 GLY A CA 1
ATOM 2078 C C . GLY A 1 267 ? 3.316 -2.906 21.770 1.00 85.31 267 GLY A C 1
ATOM 2079 O O . GLY A 1 267 ? 3.188 -2.155 22.734 1.00 85.31 267 GLY A O 1
ATOM 2080 N N . GLY A 1 268 ? 2.665 -4.073 21.694 1.00 86.81 268 GLY A N 1
ATOM 2081 C CA . GLY A 1 268 ? 1.781 -4.589 22.746 1.00 86.81 268 GLY A CA 1
ATOM 2082 C C . GLY A 1 268 ? 2.304 -5.864 23.414 1.00 86.81 268 GLY A C 1
ATOM 2083 O O . GLY A 1 268 ? 3.241 -6.503 22.945 1.00 86.81 268 GLY A O 1
ATOM 2084 N N . VAL A 1 269 ? 1.670 -6.273 24.514 1.00 93.38 269 VAL A N 1
ATOM 2085 C CA . VAL A 1 269 ? 1.936 -7.560 25.179 1.00 93.38 269 VAL A CA 1
ATOM 2086 C C . VAL A 1 269 ? 0.643 -8.363 25.190 1.00 93.38 269 VAL A C 1
ATOM 2088 O O . VAL A 1 269 ? -0.326 -7.929 25.811 1.00 93.38 269 VAL A O 1
ATOM 2091 N N . LEU A 1 270 ? 0.618 -9.537 24.548 1.00 94.50 270 LEU A N 1
ATOM 2092 C CA . LEU A 1 270 ? -0.617 -10.304 24.331 1.00 94.50 270 LEU A CA 1
ATOM 2093 C C . LEU A 1 270 ? -1.341 -10.593 25.650 1.00 94.50 270 LEU A C 1
ATOM 2095 O O . LEU A 1 270 ? -2.554 -10.430 25.754 1.00 94.50 270 LEU A O 1
ATOM 2099 N N . LYS A 1 271 ? -0.585 -10.954 26.693 1.00 95.56 271 LYS A N 1
ATOM 2100 C CA . LYS A 1 271 ? -1.140 -11.201 28.029 1.00 95.56 271 LYS A CA 1
ATOM 2101 C C . LYS A 1 271 ? -1.904 -9.993 28.586 1.00 95.56 271 LYS A C 1
ATOM 2103 O O . LYS A 1 271 ? -2.950 -10.195 29.191 1.00 95.56 271 LYS A O 1
ATOM 2108 N N . ALA A 1 272 ? -1.396 -8.774 28.390 1.00 94.56 272 ALA A N 1
ATOM 2109 C CA . ALA A 1 272 ? -2.050 -7.556 28.870 1.00 94.56 272 ALA A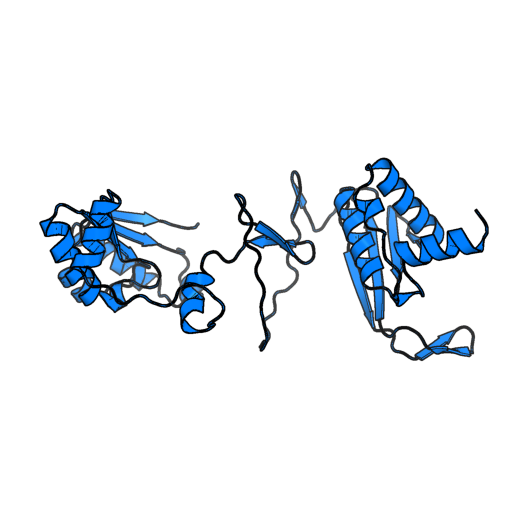 CA 1
ATOM 2110 C C . ALA A 1 272 ? -3.377 -7.316 28.138 1.00 94.56 272 ALA A C 1
ATOM 2112 O O . ALA A 1 272 ? -4.377 -7.017 28.779 1.00 94.56 272 ALA A O 1
ATOM 2113 N N . ILE A 1 273 ? -3.411 -7.553 26.824 1.00 94.88 273 ILE A N 1
ATOM 2114 C CA . ILE A 1 273 ? -4.630 -7.410 26.015 1.00 94.88 273 ILE A CA 1
ATOM 2115 C C . ILE A 1 273 ? -5.687 -8.439 26.417 1.00 94.88 273 ILE A C 1
ATOM 2117 O O . ILE A 1 273 ? -6.845 -8.092 26.636 1.00 94.88 273 ILE A O 1
ATOM 2121 N N . LEU A 1 274 ? -5.293 -9.708 26.567 1.00 96.31 274 LEU A N 1
ATOM 2122 C CA . LEU A 1 274 ? -6.206 -10.764 27.011 1.00 96.31 274 LEU A CA 1
ATOM 2123 C C . LEU A 1 274 ? -6.766 -10.477 28.409 1.00 96.31 274 LEU A C 1
ATOM 2125 O O . LEU A 1 274 ? -7.933 -10.764 28.669 1.00 96.31 274 LEU A O 1
ATOM 2129 N N . GLU A 1 275 ? -5.957 -9.902 29.300 1.00 97.00 275 GLU A N 1
ATOM 2130 C CA . GLU A 1 275 ? -6.426 -9.487 30.620 1.00 97.00 275 GLU A CA 1
ATOM 2131 C C . GLU A 1 275 ? -7.370 -8.283 30.545 1.00 97.00 275 GLU A C 1
ATOM 2133 O O . GLU A 1 275 ? -8.422 -8.299 31.180 1.00 97.00 275 GLU A O 1
ATOM 2138 N N . GLY A 1 276 ? -7.071 -7.293 29.701 1.00 96.81 276 GLY A N 1
ATOM 2139 C CA . GLY A 1 276 ? -7.974 -6.182 29.401 1.00 96.81 276 GLY A CA 1
ATOM 2140 C C . GLY A 1 276 ? -9.343 -6.663 28.921 1.00 96.81 276 GLY A C 1
ATOM 2141 O O . GLY A 1 276 ? -10.365 -6.271 29.480 1.00 96.81 276 GLY A O 1
ATOM 2142 N N . ILE A 1 277 ? -9.374 -7.598 27.967 1.00 97.44 277 ILE A N 1
ATOM 2143 C CA . ILE A 1 277 ? -10.607 -8.230 27.466 1.00 97.44 277 ILE A CA 1
ATOM 2144 C C . ILE A 1 277 ? -11.400 -8.883 28.609 1.00 97.44 277 ILE A C 1
ATOM 2146 O O . ILE A 1 277 ? -12.612 -8.676 28.713 1.00 97.44 277 ILE A O 1
ATOM 2150 N N . ARG A 1 278 ? -10.737 -9.634 29.503 1.00 98.00 278 ARG A N 1
ATOM 2151 C CA . ARG A 1 278 ? -11.396 -10.230 30.681 1.00 98.00 278 ARG A CA 1
ATOM 2152 C C . ARG A 1 278 ? -11.973 -9.167 31.607 1.00 98.00 278 ARG A C 1
ATOM 2154 O O . ARG A 1 278 ? -13.113 -9.305 32.045 1.00 98.00 278 ARG A O 1
ATOM 2161 N N . MET A 1 279 ? -11.210 -8.112 31.888 1.00 98.12 279 MET A N 1
ATOM 2162 C CA . MET A 1 279 ? -11.635 -7.012 32.752 1.00 98.12 279 MET A CA 1
ATOM 2163 C C . MET A 1 279 ? -12.835 -6.252 32.185 1.00 98.12 279 MET A C 1
ATOM 2165 O O . MET A 1 279 ? -13.727 -5.883 32.952 1.00 98.12 279 MET A O 1
ATOM 2169 N N . ILE A 1 280 ? -12.871 -6.042 30.867 1.00 98.06 280 ILE A N 1
ATOM 2170 C CA . ILE A 1 280 ? -13.999 -5.431 30.157 1.00 98.06 280 ILE A CA 1
ATOM 2171 C C . ILE A 1 280 ? -15.225 -6.342 30.273 1.00 98.06 280 ILE A C 1
ATOM 2173 O O . ILE A 1 280 ? -16.273 -5.914 30.750 1.00 98.06 280 ILE A O 1
ATOM 2177 N N . HIS A 1 281 ? -15.097 -7.625 29.933 1.00 97.75 281 HIS A N 1
ATOM 2178 C CA . HIS A 1 281 ? -16.212 -8.568 30.040 1.00 97.75 281 HIS A CA 1
ATOM 2179 C C . HIS A 1 281 ? -16.774 -8.646 31.472 1.00 97.75 281 HIS A C 1
ATOM 2181 O O . HIS A 1 281 ? -17.984 -8.566 31.675 1.00 97.75 281 HIS A O 1
ATOM 2187 N N . ALA A 1 282 ? -15.900 -8.734 32.480 1.00 98.00 282 ALA A N 1
ATOM 2188 C CA . ALA A 1 282 ? -16.288 -8.834 33.887 1.00 98.00 282 ALA A CA 1
ATOM 2189 C C . ALA A 1 282 ? -17.076 -7.614 34.401 1.00 98.00 282 ALA A C 1
ATOM 2191 O O . ALA A 1 282 ? -17.883 -7.747 35.317 1.00 98.00 282 ALA A O 1
ATOM 2192 N N . ARG A 1 283 ? -16.874 -6.435 33.802 1.00 97.69 283 ARG A N 1
ATOM 2193 C CA . ARG A 1 283 ? -17.602 -5.197 34.132 1.00 97.69 283 ARG A CA 1
ATOM 2194 C C . ARG A 1 283 ? -18.937 -5.068 33.396 1.00 97.69 283 ARG A C 1
ATOM 2196 O O . ARG A 1 283 ? -19.654 -4.089 33.598 1.00 97.69 283 ARG A O 1
ATOM 2203 N N . GLY A 1 284 ? -19.292 -6.034 32.551 1.00 97.00 284 GLY A N 1
ATOM 2204 C CA . GLY A 1 284 ? -20.585 -6.076 31.873 1.00 97.00 284 GLY A CA 1
ATOM 2205 C C . GLY A 1 284 ? -20.757 -4.991 30.811 1.00 97.00 284 GLY A C 1
ATOM 2206 O O . GLY A 1 284 ? -21.859 -4.465 30.662 1.00 97.00 284 GLY A O 1
ATOM 2207 N N . PHE A 1 285 ? -19.680 -4.614 30.118 1.00 97.88 285 PHE A N 1
ATOM 2208 C CA . PHE A 1 285 ? -19.801 -3.919 28.835 1.00 97.88 285 PHE A CA 1
ATOM 2209 C C . PHE A 1 285 ? -20.367 -4.889 27.787 1.00 97.88 285 PHE A C 1
ATOM 2211 O O . PHE A 1 285 ? -20.107 -6.093 27.855 1.00 97.88 285 PHE A O 1
ATOM 2218 N N . TRP A 1 286 ? -21.083 -4.381 26.783 1.00 97.94 286 TRP A N 1
ATOM 2219 C CA . TRP A 1 286 ? -21.346 -5.158 25.573 1.00 97.94 286 TRP A CA 1
ATOM 2220 C C . TRP A 1 286 ? -20.041 -5.280 24.786 1.00 97.94 286 TRP A C 1
ATOM 2222 O O . TRP A 1 286 ? -19.626 -4.342 24.104 1.00 97.94 286 TRP A O 1
ATOM 2232 N N . LEU A 1 287 ? -19.367 -6.414 24.944 1.00 97.94 287 LEU A N 1
ATOM 2233 C CA . LEU A 1 287 ? -18.039 -6.647 24.396 1.00 97.94 287 LEU A CA 1
ATOM 2234 C C . LEU A 1 287 ? -18.106 -7.331 23.027 1.00 97.94 287 LEU A C 1
ATOM 2236 O O . LEU A 1 287 ? -18.677 -8.412 22.895 1.00 97.94 287 LEU A O 1
ATOM 2240 N N . GLU A 1 288 ? -17.433 -6.744 22.042 1.00 97.69 288 GLU A N 1
ATOM 2241 C CA . GLU A 1 288 ? -17.118 -7.368 20.757 1.00 97.69 288 GLU A CA 1
ATOM 2242 C C . GLU A 1 288 ? -15.598 -7.508 20.619 1.00 97.69 288 GLU A C 1
ATOM 2244 O O . GLU A 1 288 ? -14.852 -6.564 20.878 1.00 97.69 288 GLU A O 1
ATOM 2249 N N . VAL A 1 289 ? -15.121 -8.681 20.203 1.00 95.88 289 VAL A N 1
ATOM 2250 C CA . VAL A 1 289 ? -13.699 -8.910 19.920 1.00 95.88 289 VAL A CA 1
ATOM 2251 C C . VAL A 1 289 ? -13.555 -9.216 18.440 1.00 95.88 289 VAL A C 1
ATOM 2253 O O . VAL A 1 289 ? -14.118 -10.196 17.957 1.00 95.88 289 VAL A O 1
ATOM 2256 N N . VAL A 1 290 ? -12.792 -8.387 17.730 1.00 91.94 290 VAL A N 1
ATOM 2257 C CA . VAL A 1 290 ? -12.492 -8.588 16.310 1.00 91.94 290 VAL A CA 1
ATOM 2258 C C . VAL A 1 290 ? -11.054 -9.040 16.155 1.00 91.94 290 VAL A C 1
ATOM 2260 O O . VAL A 1 290 ? -10.132 -8.443 16.709 1.00 91.94 290 VAL A O 1
ATOM 2263 N N . THR A 1 291 ? -10.872 -10.095 15.371 1.00 83.81 291 THR A N 1
ATOM 2264 C CA . THR A 1 291 ? -9.569 -10.661 15.032 1.00 83.81 291 THR A CA 1
ATOM 2265 C C . THR A 1 291 ? -9.319 -10.501 13.540 1.00 83.81 291 THR A C 1
ATOM 2267 O O . THR A 1 291 ? -10.187 -10.839 12.739 1.00 83.81 291 THR A O 1
ATOM 2270 N N . LEU A 1 292 ? -8.134 -10.019 13.167 1.00 64.50 292 LEU A N 1
ATOM 2271 C CA . LEU A 1 292 ? -7.712 -9.846 11.768 1.00 64.50 292 LEU A CA 1
ATOM 2272 C C . LEU A 1 292 ? -6.909 -11.060 11.255 1.00 64.50 292 LEU A C 1
ATOM 2274 O O . LEU A 1 292 ? -5.921 -10.862 10.556 1.00 64.50 292 LEU A O 1
ATOM 2278 N N . VAL A 1 293 ? -7.280 -12.276 11.691 1.00 54.31 293 VAL A N 1
ATOM 2279 C CA . VAL A 1 293 ? -6.545 -13.535 11.422 1.00 54.31 293 VAL A CA 1
ATOM 2280 C C . VAL A 1 293 ? -6.230 -13.731 9.946 1.00 54.31 293 VAL A C 1
ATOM 2282 O O . VAL A 1 293 ? -7.153 -13.532 9.127 1.00 54.31 293 VAL A O 1
#

Foldseek 3Di:
DDPVVVVVVCCVAQNDDQQGGAHGPVLVVDDLVSLVVVLVVQCVPAWDADPPQKIKGKGNHPRHLVRSQVSCLVNVWHKDKDKDQPQQWDDDPNDIDGDRRIMIMIMTGPDDDPDDQWDDDDSDIRHDDPDDDDDDDDDDDDFDQDPDPQWDADPNDIDGTDPCQLVVCLPPDVVRHDHDDDDALLRVLVVCVVVVHQEDEQDDAASLVPLVRLQRNQVNNVVVNHAYEYEHCLLDDLVSLVVCLVRHAAYEHEPEDPDQVVQVVVVDGNVSNVVSQVSNVVSNHNYHYDYPD